Protein AF-A0A968YU37-F1 (afdb_monomer)

pLDDT: mean 88.33, std 16.21, range [33.12, 98.81]

Solvent-accessible surface area (backbone atoms only — not comparable to full-atom values): 10513 Å² total; per-residue (Å²): 139,80,80,83,80,68,54,88,59,96,86,67,53,71,68,55,51,53,53,50,48,53,52,52,53,44,51,51,46,38,55,57,27,48,78,71,79,41,83,60,82,74,59,46,78,46,76,39,74,67,67,43,84,50,94,82,45,73,48,54,74,73,40,73,46,54,30,84,85,76,43,31,34,38,36,20,44,68,38,43,54,45,37,29,74,74,61,26,66,48,18,32,49,37,57,53,34,24,33,48,18,50,52,48,28,60,75,72,70,67,64,35,82,89,81,38,47,27,52,45,42,25,32,10,29,6,41,22,14,26,50,52,34,55,36,41,76,68,61,51,49,59,84,72,39,57,59,20,33,39,52,46,33,32,70,66,24,46,93,48,81,87,72,54,57,45,31,42,27,66,53,22,31,49,25,20,47,44,5,39,76,63,25,67,73,56,35,68,53,42,84,75,64,73,136

Nearest PDB structures (foldseek):
  9dl7-assembly2_A  TM=1.629E-01  e=7.505E+00  Sinorhizobium meliloti SM11
  6x9b-assembly1_A  TM=1.547E-01  e=9.270E+00  Sinorhizobium meliloti SM11

Mean predicted aligned error: 6.03 Å

Foldseek 3Di:
DDDLPAADDDPDDLVVLLVVLLVLLQVVVQVVQVVVVHGQPRAAEAEDAAWDQDPQGIDHAQDWAQDPVRRYIYHHPVNLVCLCVPLHPLLSSLSVQLRVQLSVCVRVVNDPVPPCQQLSLLLSLLSSLQSVQVCVVSNNDDPVSLSSSLVSQLVPADPDCPVSRHHHSVSSSVSSVQCNPPNDVSSVCSVVDDD

Radius of gyration: 15.69 Å; Cα contacts (8 Å, |Δi|>4): 301; chains: 1; bounding box: 38×37×51 Å

Secondary structure (DSSP, 8-state):
------SPPTT--HHHHHHHHHHHHHHHHHHHHHHTT----PPEEEEESS-EEETTEEE-TT-EEEETTTTEEEEEHHHHHHHHHHT-HHHHHHHHHHHHHHHHHHHHT---TTT-HHHHHHHHHHHHHHHHHHHHHTTSS-TTHHHHHHHHHHHTS-SSTTT-SS--HHHHHHHHHHHHHH-HHHHHGGGG---

Structure (mmCIF, N/CA/C/O backbone):
data_AF-A0A968YU37-F1
#
_entry.id   AF-A0A968YU37-F1
#
loop_
_atom_site.group_PDB
_atom_site.id
_atom_site.type_symbol
_atom_site.label_atom_id
_atom_site.label_alt_id
_atom_site.label_comp_id
_atom_site.label_asym_id
_atom_site.label_entity_id
_atom_site.label_seq_id
_atom_site.pdbx_PDB_ins_code
_atom_site.Cartn_x
_atom_site.Cartn_y
_atom_site.Cartn_z
_atom_site.occupancy
_atom_site.B_iso_or_equiv
_atom_site.auth_seq_id
_atom_site.auth_comp_id
_atom_site.auth_asym_id
_atom_site.auth_atom_id
_atom_site.pdbx_PDB_model_num
ATOM 1 N N . MET A 1 1 ? -3.059 -10.562 29.041 1.00 33.12 1 MET A N 1
ATOM 2 C CA . MET A 1 1 ? -1.784 -9.977 28.577 1.00 33.12 1 MET A CA 1
ATOM 3 C C . MET A 1 1 ? -1.473 -10.586 27.222 1.00 33.12 1 MET A C 1
ATOM 5 O O . MET A 1 1 ? -1.099 -11.748 27.169 1.00 33.12 1 MET A O 1
ATOM 9 N N . LEU A 1 2 ? -1.754 -9.867 26.134 1.00 36.00 2 LEU A N 1
ATOM 10 C CA . LEU A 1 2 ? -1.399 -10.293 24.778 1.00 36.00 2 LEU A CA 1
ATOM 11 C C . LEU A 1 2 ? -0.070 -9.621 24.436 1.00 36.00 2 LEU A C 1
ATOM 13 O O . LEU A 1 2 ? 0.053 -8.408 24.589 1.00 36.00 2 LEU A O 1
ATOM 17 N N . ALA A 1 3 ? 0.927 -10.420 24.065 1.00 35.06 3 ALA A N 1
ATOM 18 C CA . ALA A 1 3 ? 2.253 -9.936 23.714 1.00 35.06 3 ALA A CA 1
ATOM 19 C C . ALA A 1 3 ? 2.169 -8.963 22.529 1.00 35.06 3 ALA A C 1
ATOM 21 O O . ALA A 1 3 ? 1.564 -9.278 21.501 1.00 35.06 3 ALA A O 1
ATOM 22 N N . ALA A 1 4 ? 2.793 -7.793 22.677 1.00 41.44 4 ALA A N 1
ATOM 23 C CA . ALA A 1 4 ? 3.120 -6.923 21.559 1.00 41.44 4 ALA A CA 1
ATOM 24 C C . ALA A 1 4 ? 3.980 -7.734 20.578 1.00 41.44 4 ALA A C 1
ATOM 26 O O . ALA A 1 4 ? 5.076 -8.172 20.924 1.00 41.44 4 ALA A O 1
ATOM 27 N N . SER A 1 5 ? 3.447 -8.018 19.389 1.00 43.34 5 SER A N 1
ATOM 28 C CA . SER A 1 5 ? 4.220 -8.668 18.332 1.00 43.34 5 SER A CA 1
ATOM 29 C C . SER A 1 5 ? 5.151 -7.623 17.740 1.00 43.34 5 SER A C 1
ATOM 31 O O . SER A 1 5 ? 4.704 -6.722 17.043 1.00 43.34 5 SER A O 1
ATOM 33 N N . THR A 1 6 ? 6.424 -7.718 18.103 1.00 49.28 6 THR A N 1
ATOM 34 C CA . THR A 1 6 ? 7.513 -6.876 17.617 1.00 49.28 6 THR A CA 1
ATOM 35 C C . THR A 1 6 ? 7.748 -7.080 16.121 1.00 49.28 6 THR A C 1
ATOM 37 O O . THR A 1 6 ? 7.544 -8.179 15.598 1.00 49.28 6 THR A O 1
ATOM 40 N N . VAL A 1 7 ? 8.229 -6.017 15.476 1.00 50.78 7 VAL A N 1
ATOM 41 C CA . VAL A 1 7 ? 8.856 -5.958 14.142 1.00 50.78 7 VAL A CA 1
ATOM 42 C C . VAL A 1 7 ? 9.692 -7.221 13.839 1.00 50.78 7 VAL A C 1
ATOM 44 O O . VAL A 1 7 ? 10.303 -7.768 14.766 1.00 50.78 7 VAL A O 1
ATOM 47 N N . PRO A 1 8 ? 9.729 -7.736 12.590 1.00 53.38 8 PRO A N 1
ATOM 48 C CA . PRO A 1 8 ? 10.418 -8.987 12.278 1.00 53.38 8 PRO A CA 1
ATOM 49 C C . PRO A 1 8 ? 11.895 -8.977 12.697 1.00 53.38 8 PRO A C 1
ATOM 51 O O . PRO A 1 8 ? 12.681 -8.144 12.260 1.00 53.38 8 PRO A O 1
ATOM 54 N N . ALA A 1 9 ? 12.279 -9.947 13.528 1.00 47.16 9 ALA A N 1
ATOM 55 C CA . ALA A 1 9 ? 13.652 -10.146 13.979 1.00 47.16 9 ALA A CA 1
ATOM 56 C C . ALA A 1 9 ? 14.611 -10.546 12.837 1.00 47.16 9 ALA A C 1
ATOM 58 O O . ALA A 1 9 ? 14.208 -11.151 11.836 1.00 47.16 9 ALA A O 1
ATOM 59 N N . ILE A 1 10 ? 15.910 -10.296 13.050 1.00 41.66 10 ILE A N 1
ATOM 60 C CA . ILE A 1 10 ? 17.026 -10.832 12.253 1.00 41.66 10 ILE A CA 1
ATOM 61 C C . ILE A 1 10 ? 16.830 -12.352 12.074 1.00 41.66 10 ILE A C 1
ATOM 63 O O . ILE A 1 10 ? 16.839 -13.097 13.051 1.00 41.66 10 ILE A O 1
ATOM 67 N N . GLY A 1 11 ? 16.645 -12.811 10.828 1.00 52.03 11 GLY A N 1
ATOM 68 C CA . GLY A 1 11 ? 16.515 -14.236 10.483 1.00 52.03 11 GLY A CA 1
ATOM 69 C C . GLY A 1 11 ? 15.161 -14.694 9.919 1.00 52.03 11 GLY A C 1
ATOM 70 O O . GLY A 1 11 ? 15.047 -15.864 9.552 1.00 52.03 11 GLY A O 1
ATOM 71 N N . GLN A 1 12 ? 14.146 -13.826 9.793 1.00 64.69 12 GLN A N 1
ATOM 72 C CA . GLN A 1 12 ? 12.924 -14.192 9.060 1.00 64.69 12 GLN A CA 1
ATOM 73 C C . GLN A 1 12 ? 13.133 -14.207 7.540 1.00 64.69 12 GLN A C 1
ATOM 75 O O . GLN A 1 12 ? 13.693 -13.288 6.945 1.00 64.69 12 GLN A O 1
ATOM 80 N N . THR A 1 13 ? 12.613 -15.250 6.893 1.00 85.62 13 THR A N 1
ATOM 81 C CA . THR A 1 13 ? 12.494 -15.319 5.431 1.00 85.62 13 THR A CA 1
ATOM 82 C C . THR A 1 13 ? 11.474 -14.295 4.924 1.00 85.62 13 THR A C 1
ATOM 84 O O . THR A 1 13 ? 10.516 -13.963 5.627 1.00 85.62 13 THR A O 1
ATOM 87 N N . LEU A 1 14 ? 11.606 -13.851 3.668 1.00 88.19 14 LEU A N 1
ATOM 88 C CA . LEU A 1 14 ? 10.616 -12.971 3.032 1.00 88.19 14 LEU A CA 1
ATOM 89 C C . LEU A 1 14 ? 9.185 -13.525 3.146 1.00 88.19 14 LEU A C 1
ATOM 91 O O . LEU A 1 14 ? 8.247 -12.781 3.404 1.00 88.19 14 LEU A O 1
ATOM 95 N N . TYR A 1 15 ? 9.007 -14.841 3.016 1.00 87.25 15 TYR A N 1
ATOM 96 C CA . TYR A 1 15 ? 7.699 -15.481 3.176 1.00 87.25 15 TYR A CA 1
ATOM 97 C C . TYR A 1 15 ? 7.083 -15.253 4.560 1.00 87.25 15 TYR A C 1
ATOM 99 O O . TYR A 1 15 ? 5.897 -14.944 4.651 1.00 87.25 15 TYR A O 1
ATOM 107 N N . GLN A 1 16 ? 7.867 -15.376 5.633 1.00 89.31 16 GLN A N 1
ATOM 108 C CA . GLN A 1 16 ? 7.378 -15.127 6.995 1.00 89.31 16 GLN A CA 1
ATOM 109 C C . GLN A 1 16 ? 6.970 -13.663 7.176 1.00 89.31 16 GLN A C 1
ATOM 111 O O . GLN A 1 16 ? 5.888 -13.401 7.703 1.00 89.31 16 GLN A O 1
ATOM 116 N N . LYS A 1 17 ? 7.774 -12.734 6.645 1.00 90.56 17 LYS A N 1
ATOM 117 C CA . LYS A 1 17 ? 7.473 -11.298 6.622 1.00 90.56 17 LYS A CA 1
ATOM 118 C C . LYS A 1 17 ? 6.147 -11.008 5.916 1.00 90.56 17 LYS A C 1
ATOM 120 O O . LYS A 1 17 ? 5.284 -10.348 6.485 1.00 90.56 17 LYS A O 1
ATOM 125 N N . LEU A 1 18 ? 5.942 -11.561 4.719 1.00 92.88 18 LEU A N 1
ATOM 126 C CA . LEU A 1 18 ? 4.709 -11.371 3.945 1.00 92.88 18 LEU A CA 1
ATOM 127 C C . LEU A 1 18 ? 3.483 -11.995 4.634 1.00 92.88 18 LEU A C 1
ATOM 129 O O . LEU A 1 18 ? 2.407 -11.402 4.619 1.00 92.88 18 LEU A O 1
ATOM 133 N N . ILE A 1 19 ? 3.623 -13.156 5.284 1.00 93.00 19 ILE A N 1
ATOM 134 C CA . ILE A 1 19 ? 2.532 -13.766 6.066 1.00 93.00 19 ILE A CA 1
ATOM 135 C C . ILE A 1 19 ? 2.163 -12.886 7.264 1.00 93.00 19 ILE A C 1
ATOM 137 O O . ILE A 1 19 ? 0.976 -12.676 7.525 1.00 93.00 19 ILE A O 1
ATOM 141 N N . PHE A 1 20 ? 3.160 -12.385 7.996 1.00 94.00 20 PHE A N 1
ATOM 142 C CA . PHE A 1 20 ? 2.934 -11.497 9.133 1.00 94.00 20 PHE A CA 1
ATOM 143 C C . PHE A 1 20 ? 2.252 -10.200 8.691 1.00 94.00 20 PHE A C 1
ATOM 145 O O . PHE A 1 20 ? 1.179 -9.881 9.200 1.00 94.00 20 PHE A O 1
ATOM 152 N N . ALA A 1 21 ? 2.812 -9.521 7.686 1.00 96.06 21 ALA A N 1
ATOM 153 C CA . ALA A 1 21 ? 2.254 -8.296 7.126 1.00 96.06 21 ALA A CA 1
ATOM 154 C C . ALA A 1 21 ? 0.808 -8.496 6.655 1.00 96.06 21 ALA A C 1
ATOM 156 O O . ALA A 1 21 ? -0.070 -7.725 7.021 1.00 96.06 21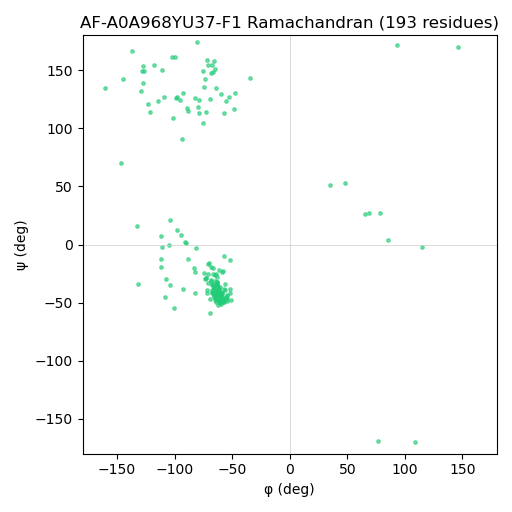 ALA A O 1
ATOM 157 N N . SER A 1 22 ? 0.523 -9.579 5.925 1.00 97.31 22 SER A N 1
ATOM 158 C CA . SER A 1 22 ? -0.834 -9.876 5.455 1.00 97.31 22 SER A CA 1
ATOM 159 C C . SER A 1 22 ? -1.832 -10.037 6.609 1.00 97.31 22 SER A C 1
ATOM 161 O O . SER A 1 22 ? -2.945 -9.513 6.553 1.00 97.31 22 SER A O 1
ATOM 163 N N . ARG A 1 23 ? -1.448 -10.714 7.700 1.00 97.50 23 ARG A N 1
ATOM 164 C CA . ARG A 1 23 ? -2.303 -10.853 8.893 1.00 97.50 23 ARG A CA 1
ATOM 165 C C . ARG A 1 23 ? -2.515 -9.521 9.609 1.00 97.50 23 ARG A C 1
ATOM 167 O O . ARG A 1 23 ? -3.633 -9.234 10.041 1.00 97.50 23 ARG A O 1
ATOM 174 N N . ASP A 1 24 ? -1.465 -8.721 9.735 1.00 98.31 24 ASP A N 1
ATOM 175 C CA . ASP A 1 24 ? -1.523 -7.440 10.433 1.00 98.31 24 ASP A CA 1
ATOM 176 C C . ASP A 1 24 ? -2.365 -6.410 9.665 1.00 98.31 24 ASP A C 1
ATOM 178 O O . ASP A 1 24 ? -3.300 -5.837 10.230 1.00 98.31 24 ASP A O 1
ATOM 182 N N . ILE A 1 25 ? -2.138 -6.283 8.353 1.00 98.62 25 ILE A N 1
ATOM 183 C CA . ILE A 1 25 ? -2.936 -5.440 7.454 1.00 98.62 25 ILE A CA 1
ATOM 184 C C . ILE A 1 25 ? -4.412 -5.861 7.495 1.00 98.62 25 ILE A C 1
ATOM 186 O O . ILE A 1 25 ? -5.294 -5.015 7.649 1.00 98.62 25 ILE A O 1
ATOM 190 N N . ASN A 1 26 ? -4.705 -7.166 7.440 1.00 98.38 26 ASN A N 1
ATOM 191 C CA . ASN A 1 26 ? -6.074 -7.670 7.583 1.00 98.38 26 ASN A CA 1
ATOM 192 C C . ASN A 1 26 ? -6.715 -7.279 8.915 1.00 98.38 26 ASN A C 1
ATOM 194 O O . ASN A 1 26 ? -7.886 -6.905 8.952 1.00 98.38 26 ASN A O 1
ATOM 198 N N . THR A 1 27 ? -5.958 -7.361 10.009 1.00 98.31 27 THR A N 1
ATOM 199 C CA . THR A 1 27 ? -6.456 -6.999 11.339 1.00 98.31 27 THR A CA 1
ATOM 200 C C . THR A 1 27 ? -6.739 -5.499 11.416 1.00 98.31 27 THR A C 1
ATOM 202 O O . THR A 1 27 ? -7.772 -5.100 11.954 1.00 98.31 27 THR A O 1
ATOM 205 N N . MET A 1 28 ? -5.864 -4.663 10.852 1.00 98.50 28 MET A N 1
ATOM 206 C CA . MET A 1 28 ? -6.072 -3.218 10.767 1.00 98.50 28 MET A CA 1
ATOM 207 C C . MET A 1 28 ? -7.336 -2.882 9.966 1.00 98.50 28 MET A C 1
ATOM 209 O O . MET A 1 28 ? -8.208 -2.180 10.483 1.00 98.50 28 MET A O 1
ATOM 213 N N . TRP A 1 29 ? -7.498 -3.444 8.764 1.00 98.69 29 TRP A N 1
ATOM 214 C CA . TRP A 1 29 ? -8.684 -3.185 7.944 1.00 98.69 29 TRP A CA 1
ATOM 215 C C . TRP A 1 29 ? -9.965 -3.731 8.566 1.00 98.69 29 TRP A C 1
ATOM 217 O O . TRP A 1 29 ? -10.991 -3.062 8.498 1.00 98.69 29 TRP A O 1
ATOM 227 N N . ALA A 1 30 ? -9.921 -4.871 9.259 1.00 98.62 30 ALA A N 1
ATOM 228 C CA . ALA A 1 30 ? -11.065 -5.356 10.028 1.00 98.62 30 ALA A CA 1
ATOM 229 C C . ALA A 1 30 ? -11.491 -4.356 11.116 1.00 98.62 30 ALA A C 1
ATOM 231 O O . ALA A 1 30 ? -12.681 -4.057 11.235 1.00 98.62 30 ALA A O 1
ATOM 232 N N . ARG A 1 31 ? -10.535 -3.776 11.862 1.00 98.31 31 ARG A N 1
ATOM 233 C CA . ARG A 1 31 ? -10.829 -2.704 12.832 1.00 98.31 31 ARG A CA 1
ATOM 234 C C . ARG A 1 31 ? -11.424 -1.480 12.137 1.00 98.31 31 ARG A C 1
ATOM 236 O O . ARG A 1 31 ? -12.443 -0.970 12.592 1.00 98.31 31 ARG A O 1
ATOM 243 N N . GLN A 1 32 ? -10.823 -1.033 11.034 1.00 98.31 32 GLN A N 1
ATOM 244 C CA . GLN A 1 32 ? -11.276 0.146 10.294 1.00 98.31 32 GLN A CA 1
ATOM 245 C C . GLN A 1 32 ? -12.674 -0.042 9.688 1.00 98.31 32 GLN A C 1
ATOM 247 O O . GLN A 1 32 ? -13.479 0.877 9.737 1.00 98.31 32 GLN A O 1
ATOM 252 N N . PHE A 1 33 ? -13.003 -1.211 9.140 1.00 98.25 33 PHE A N 1
ATOM 253 C CA . PHE A 1 33 ? -14.333 -1.479 8.583 1.00 98.25 33 PHE A CA 1
ATOM 254 C C . PHE A 1 33 ? -15.396 -1.606 9.675 1.00 98.25 33 PHE A C 1
ATOM 256 O O . PHE A 1 33 ? -16.523 -1.149 9.479 1.00 98.25 33 PHE A O 1
ATOM 263 N N . ASN A 1 34 ? -15.031 -2.131 10.849 1.00 98.06 34 ASN A N 1
ATOM 264 C CA . ASN A 1 34 ? -15.935 -2.189 11.991 1.00 98.06 34 ASN A CA 1
ATOM 265 C C . ASN A 1 34 ? -16.392 -0.787 12.438 1.00 98.06 34 ASN A C 1
ATOM 267 O O . ASN A 1 34 ? -17.561 -0.610 12.770 1.00 98.06 34 ASN A O 1
ATOM 271 N N . THR A 1 35 ? -15.526 0.238 12.370 1.00 97.44 35 THR A N 1
ATOM 272 C CA . THR A 1 35 ? -15.939 1.629 12.670 1.00 97.44 35 THR A CA 1
ATOM 273 C C . THR A 1 35 ? -16.926 2.198 11.647 1.00 97.44 35 THR A C 1
ATOM 275 O O . THR A 1 35 ? -17.670 3.121 11.964 1.00 97.44 35 THR A O 1
ATOM 278 N N . LEU A 1 36 ? -16.981 1.620 10.444 1.00 96.50 36 LEU A N 1
ATOM 279 C CA . LEU A 1 36 ? -17.938 1.965 9.390 1.00 96.50 36 LEU A CA 1
ATOM 280 C C . LEU A 1 36 ? -19.231 1.135 9.466 1.00 96.50 36 LEU A C 1
ATOM 282 O O . LEU A 1 36 ? -20.077 1.255 8.580 1.00 96.50 36 LEU A O 1
ATOM 286 N N . GLY A 1 37 ? -19.370 0.246 10.458 1.00 97.69 37 GLY A N 1
ATOM 287 C CA . GLY A 1 37 ? -20.477 -0.712 10.531 1.00 97.69 37 GLY A CA 1
ATOM 288 C C . GLY A 1 37 ? -20.459 -1.747 9.399 1.00 97.69 37 GLY A C 1
ATOM 289 O O . GLY A 1 37 ? -21.509 -2.252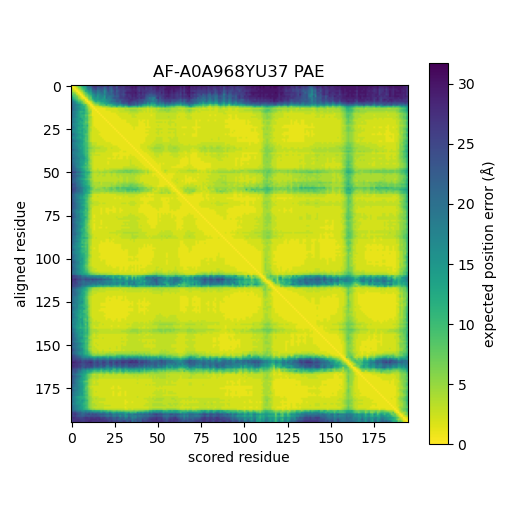 9.005 1.00 97.69 37 GLY A O 1
ATOM 290 N N . ARG A 1 38 ? -19.280 -2.037 8.831 1.00 96.69 38 ARG A N 1
ATOM 291 C CA . ARG A 1 38 ? -19.089 -2.980 7.720 1.00 96.69 38 ARG A CA 1
ATOM 292 C C . ARG A 1 38 ? -18.202 -4.150 8.136 1.00 96.69 38 ARG A C 1
ATOM 294 O O . ARG A 1 38 ? -17.348 -4.025 9.008 1.00 96.69 38 ARG A O 1
ATOM 301 N N . ILE A 1 39 ? -18.369 -5.284 7.460 1.00 96.75 39 ILE A N 1
ATOM 302 C CA . ILE A 1 39 ? -17.507 -6.459 7.629 1.00 96.75 39 ILE A CA 1
ATOM 303 C C . ILE A 1 39 ? -16.382 -6.397 6.593 1.00 96.75 39 ILE A C 1
ATOM 305 O O . ILE A 1 39 ? -16.642 -6.216 5.403 1.00 96.75 39 ILE A O 1
ATOM 309 N N . TRP A 1 40 ? -15.137 -6.567 7.039 1.00 98.06 40 TRP A N 1
ATOM 310 C CA . TRP A 1 40 ? -13.986 -6.724 6.151 1.00 98.06 40 TRP A CA 1
ATOM 311 C C . TRP A 1 40 ? -13.911 -8.157 5.617 1.00 98.06 40 TRP A C 1
ATOM 313 O O . TRP A 1 40 ? -13.747 -9.101 6.392 1.00 98.06 40 TRP A O 1
ATOM 323 N N . ILE A 1 41 ? -14.004 -8.325 4.295 1.00 97.31 41 ILE A N 1
ATOM 324 C CA . ILE A 1 41 ? -13.757 -9.614 3.640 1.00 97.31 41 ILE A CA 1
ATOM 325 C C . ILE A 1 41 ? -12.294 -9.660 3.200 1.00 97.31 41 ILE A C 1
ATOM 327 O O . ILE A 1 41 ? -11.942 -9.242 2.096 1.00 97.31 41 ILE A O 1
ATOM 331 N N . ALA A 1 42 ? -11.450 -10.176 4.090 1.00 97.25 42 ALA A N 1
ATOM 332 C CA . ALA A 1 42 ? -10.010 -10.271 3.887 1.00 97.25 42 ALA A CA 1
ATOM 333 C C . ALA A 1 42 ? -9.646 -10.962 2.557 1.00 97.25 42 ALA A C 1
ATOM 335 O O . ALA A 1 42 ? -10.113 -12.083 2.309 1.00 97.25 42 ALA A O 1
ATOM 336 N N . PRO A 1 43 ? -8.814 -10.337 1.701 1.00 97.94 43 PRO A N 1
ATOM 337 C CA . PRO A 1 43 ? -8.270 -11.011 0.539 1.00 97.94 43 PRO A CA 1
ATOM 338 C C . PRO A 1 43 ? -7.276 -12.100 0.947 1.00 97.94 43 PRO A C 1
ATOM 340 O O . PRO A 1 43 ? -6.547 -11.982 1.932 1.00 97.94 43 PRO A O 1
ATOM 343 N N . GLN A 1 44 ? -7.218 -13.163 0.150 1.00 97.25 44 GLN A N 1
ATOM 344 C CA . GLN A 1 44 ? -6.150 -14.157 0.249 1.00 97.25 44 GLN A CA 1
ATOM 345 C C . GLN A 1 44 ? -4.832 -13.563 -0.261 1.00 97.25 44 GLN A C 1
ATOM 347 O O . GLN A 1 44 ? -4.835 -12.669 -1.105 1.00 97.25 44 GLN A O 1
ATOM 352 N N . THR A 1 45 ? -3.694 -14.079 0.199 1.00 96.56 45 THR A N 1
ATOM 353 C CA . THR A 1 45 ? -2.376 -13.734 -0.355 1.00 96.56 45 THR A CA 1
ATOM 354 C C . THR A 1 45 ? -1.769 -14.964 -1.015 1.00 96.56 45 THR A C 1
ATOM 356 O O . THR A 1 45 ? -1.596 -15.993 -0.366 1.00 96.56 45 THR A O 1
ATOM 359 N N . TYR A 1 46 ? -1.424 -14.854 -2.296 1.00 96.50 46 TYR A N 1
ATOM 360 C CA . TYR A 1 46 ? -0.788 -15.912 -3.069 1.00 96.50 46 TYR A CA 1
ATOM 361 C C . TYR A 1 46 ? 0.558 -15.439 -3.615 1.00 96.50 46 TYR A C 1
ATOM 363 O O . TYR A 1 46 ? 0.634 -14.547 -4.461 1.00 96.50 46 TYR A O 1
ATOM 371 N N . VAL A 1 47 ? 1.638 -16.052 -3.141 1.00 95.56 47 VAL A N 1
ATOM 372 C CA . VAL A 1 47 ? 3.000 -15.725 -3.566 1.00 95.56 47 VAL A CA 1
ATOM 373 C C . VAL A 1 47 ? 3.444 -16.723 -4.634 1.00 95.56 47 VAL A C 1
ATOM 375 O O . VAL A 1 47 ? 3.371 -17.931 -4.423 1.00 95.56 47 VAL A O 1
ATOM 378 N N . TYR A 1 48 ? 3.908 -16.226 -5.779 1.00 94.94 48 TYR A N 1
ATOM 379 C CA . TYR A 1 48 ? 4.297 -17.046 -6.929 1.00 94.94 48 TYR A CA 1
ATOM 380 C C . TYR A 1 48 ? 5.705 -16.711 -7.418 1.00 94.94 48 TYR A C 1
ATOM 382 O O . TYR A 1 48 ? 6.190 -15.599 -7.239 1.00 94.94 48 TYR A O 1
ATOM 390 N N . ILE A 1 49 ? 6.378 -17.672 -8.054 1.00 93.88 49 ILE A N 1
ATOM 391 C CA . ILE A 1 49 ? 7.744 -17.477 -8.572 1.00 93.88 49 ILE A CA 1
ATOM 392 C C . ILE A 1 4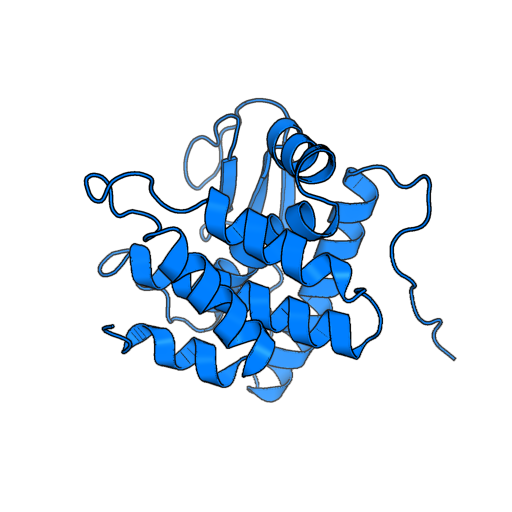9 ? 7.723 -17.214 -10.077 1.00 93.88 49 ILE A C 1
ATOM 394 O O . ILE A 1 49 ? 8.244 -16.199 -10.537 1.00 93.88 49 ILE A O 1
ATOM 398 N N . ASN A 1 50 ? 7.099 -18.124 -10.823 1.00 93.19 50 ASN A N 1
ATOM 399 C CA . ASN A 1 50 ? 7.006 -18.088 -12.279 1.00 93.19 50 ASN A CA 1
ATOM 400 C C . ASN A 1 50 ? 5.629 -17.590 -12.711 1.00 93.19 50 ASN A C 1
ATOM 402 O O . ASN A 1 50 ? 4.685 -17.664 -11.933 1.00 93.19 50 ASN A O 1
ATOM 406 N N . ARG A 1 51 ? 5.499 -17.146 -13.964 1.00 93.25 51 ARG A N 1
ATOM 407 C CA . ARG A 1 51 ? 4.216 -16.742 -14.557 1.00 93.25 51 ARG A CA 1
ATOM 408 C C . ARG A 1 51 ? 3.109 -17.779 -14.291 1.00 93.25 51 ARG A C 1
ATOM 410 O O . ARG A 1 51 ? 3.300 -18.957 -14.588 1.00 93.25 51 ARG A O 1
ATOM 417 N N . ILE A 1 52 ? 1.950 -17.329 -13.804 1.00 95.12 52 ILE A N 1
ATOM 418 C CA . ILE A 1 52 ? 0.785 -18.183 -13.500 1.00 95.12 52 ILE A CA 1
ATOM 419 C C . ILE A 1 52 ? -0.495 -17.675 -14.183 1.00 95.12 52 ILE A C 1
ATOM 421 O O . ILE A 1 52 ? -0.652 -16.464 -14.369 1.00 95.12 52 ILE A O 1
ATOM 425 N N . PRO A 1 53 ? -1.434 -18.563 -14.551 1.00 96.81 53 PRO A N 1
ATOM 426 C CA . PRO A 1 53 ? -2.798 -18.162 -14.872 1.00 96.81 53 PRO A CA 1
ATOM 427 C C . PRO A 1 53 ? -3.565 -17.793 -13.592 1.00 96.81 53 PRO A C 1
ATOM 429 O O . PRO A 1 53 ? -3.422 -18.449 -12.562 1.00 96.81 53 PRO A O 1
ATOM 432 N N . THR A 1 54 ? -4.416 -16.771 -13.664 1.00 95.88 54 THR A N 1
ATOM 433 C CA . THR A 1 54 ? -5.338 -16.382 -12.585 1.00 95.88 54 THR A CA 1
ATOM 434 C C . THR A 1 54 ? -6.719 -16.058 -13.160 1.00 95.88 54 THR A C 1
ATOM 436 O O . THR A 1 54 ? -6.843 -15.831 -14.368 1.00 95.88 54 THR A O 1
ATOM 439 N N . PRO A 1 55 ? -7.767 -15.949 -12.324 1.00 96.19 55 PRO A N 1
ATOM 440 C CA . PRO A 1 55 ? -9.080 -15.495 -12.781 1.00 96.19 55 PRO A CA 1
ATOM 441 C C . PRO A 1 55 ? -9.075 -14.098 -13.423 1.00 96.19 55 PRO A C 1
ATOM 443 O O . PRO A 1 55 ? -9.978 -13.793 -14.197 1.00 96.19 55 PRO A O 1
ATOM 446 N N . CYS A 1 56 ? -8.078 -13.256 -13.122 1.00 93.00 56 CYS A N 1
ATOM 447 C CA . CYS A 1 56 ? -7.921 -11.908 -13.677 1.00 93.00 56 CYS A CA 1
ATOM 448 C C . CYS A 1 56 ? -6.936 -11.838 -14.861 1.00 93.00 56 CYS A C 1
ATOM 450 O O . CYS A 1 56 ? -6.559 -10.747 -15.275 1.00 93.00 56 CYS A O 1
ATOM 452 N N . GLY A 1 57 ? -6.535 -12.984 -15.421 1.00 93.81 57 GLY A N 1
ATOM 453 C CA . GLY A 1 57 ? -5.560 -13.073 -16.508 1.00 93.81 57 GLY A CA 1
ATOM 454 C C . GLY A 1 57 ? -4.224 -13.655 -16.051 1.00 93.81 57 GLY A C 1
ATOM 455 O O . GLY A 1 57 ? -4.099 -14.208 -14.957 1.00 93.81 57 GLY A O 1
ATOM 456 N N . PHE A 1 58 ? -3.212 -13.581 -16.911 1.00 93.81 58 PHE A N 1
ATOM 457 C CA . PHE A 1 58 ? -1.887 -14.108 -16.590 1.00 93.81 58 PHE A CA 1
ATOM 458 C C . PHE A 1 58 ? -1.084 -13.116 -15.750 1.00 93.81 58 PHE A C 1
ATOM 460 O O . PHE A 1 58 ? -0.845 -11.998 -16.194 1.00 93.81 58 PHE A O 1
ATOM 467 N N . MET A 1 59 ? -0.577 -13.567 -14.604 1.00 91.69 59 MET A N 1
ATOM 468 C CA . MET A 1 59 ? 0.351 -12.789 -13.784 1.00 91.69 59 MET A CA 1
ATOM 469 C C . MET A 1 59 ? 1.782 -13.050 -14.242 1.00 91.69 59 MET A C 1
ATOM 471 O O . MET A 1 59 ? 2.257 -14.185 -14.177 1.00 91.69 59 MET A O 1
ATOM 475 N N . GLY A 1 60 ? 2.436 -12.014 -14.768 1.00 90.06 60 GLY A N 1
ATOM 476 C CA . GLY A 1 60 ? 3.813 -12.061 -15.260 1.00 90.06 60 GLY A CA 1
ATOM 477 C C . GLY A 1 60 ? 4.867 -11.952 -14.156 1.00 90.06 60 GLY A C 1
ATOM 478 O O . GLY A 1 60 ? 4.567 -11.713 -12.992 1.00 90.06 60 GLY A O 1
ATOM 479 N N . ASN A 1 61 ? 6.135 -12.102 -14.533 1.00 89.19 61 ASN A N 1
ATOM 480 C CA . ASN A 1 61 ? 7.244 -11.791 -13.630 1.00 89.19 61 ASN A CA 1
ATOM 481 C C . ASN A 1 61 ? 7.270 -10.283 -13.349 1.00 89.19 61 ASN A C 1
ATOM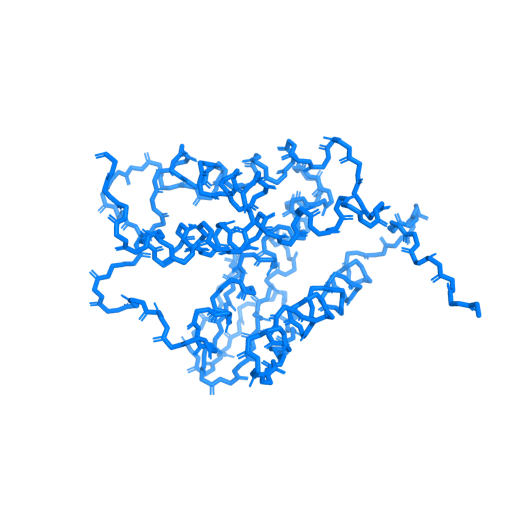 483 O O . ASN A 1 61 ? 6.941 -9.500 -14.237 1.00 89.19 61 ASN A O 1
ATOM 487 N N . GLY A 1 62 ? 7.706 -9.870 -12.156 1.00 88.12 62 GLY A N 1
ATOM 488 C CA . GLY A 1 62 ? 7.788 -8.440 -11.841 1.00 88.12 62 GLY A CA 1
ATOM 489 C C . GLY A 1 62 ? 6.494 -7.805 -11.325 1.00 88.12 62 GLY A C 1
ATOM 490 O O . GLY A 1 62 ? 6.500 -6.598 -11.138 1.00 88.12 62 GLY A O 1
ATOM 491 N N . ASN A 1 63 ? 5.413 -8.572 -11.121 1.00 88.81 63 ASN A N 1
ATOM 492 C CA . ASN A 1 63 ? 4.088 -8.011 -10.840 1.00 88.81 63 ASN A CA 1
ATOM 493 C C . ASN A 1 63 ? 3.588 -8.267 -9.403 1.00 88.81 63 ASN A C 1
ATOM 495 O O . ASN A 1 63 ? 3.870 -9.313 -8.804 1.00 88.81 63 ASN A O 1
ATOM 499 N N . ALA A 1 64 ? 2.779 -7.341 -8.896 1.00 94.81 64 ALA A N 1
ATOM 500 C CA . ALA A 1 64 ? 1.892 -7.491 -7.746 1.00 94.81 64 ALA A CA 1
ATOM 501 C C . ALA A 1 64 ? 0.490 -7.052 -8.189 1.00 94.81 64 ALA A C 1
ATOM 503 O O . ALA A 1 64 ? 0.383 -6.145 -9.006 1.00 94.81 64 ALA A O 1
ATOM 504 N N . GLN A 1 65 ? -0.560 -7.764 -7.772 1.00 95.19 65 GLN A N 1
ATOM 505 C CA . GLN A 1 65 ? -1.917 -7.400 -8.182 1.00 95.19 65 GLN A CA 1
ATOM 506 C C . GLN A 1 65 ? -3.001 -7.988 -7.277 1.00 95.19 65 GLN A C 1
ATOM 508 O O . GLN A 1 65 ? -3.037 -9.198 -7.026 1.00 95.19 65 GLN A O 1
ATOM 513 N N . TYR A 1 66 ? -3.971 -7.164 -6.897 1.00 97.25 66 TYR A N 1
ATOM 514 C CA . TYR A 1 66 ? -5.261 -7.594 -6.376 1.00 97.25 66 TYR A CA 1
ATOM 515 C C . TYR A 1 66 ? -6.214 -8.038 -7.499 1.00 97.25 66 TYR A C 1
ATOM 517 O O . TYR A 1 66 ? -6.542 -7.292 -8.421 1.00 97.25 66 TYR A O 1
ATOM 525 N N . CYS A 1 67 ? -6.716 -9.270 -7.405 1.00 96.31 67 CYS A N 1
ATOM 526 C CA . CYS A 1 67 ? -7.725 -9.813 -8.306 1.00 96.31 67 CYS A CA 1
ATOM 527 C C . CYS A 1 67 ? -9.122 -9.778 -7.659 1.00 96.31 67 CYS A C 1
ATOM 529 O O . CYS A 1 67 ? -9.424 -10.611 -6.793 1.00 96.31 67 CYS A O 1
ATOM 531 N N . PRO A 1 68 ? -10.037 -8.902 -8.118 1.00 95.12 68 PRO A N 1
ATOM 532 C CA . PRO A 1 68 ? -11.377 -8.788 -7.538 1.00 95.12 68 PRO A CA 1
ATOM 533 C C . PRO A 1 68 ? -12.289 -9.990 -7.831 1.00 95.12 68 PRO A C 1
ATOM 535 O O . PRO A 1 68 ? -13.314 -10.145 -7.171 1.00 95.12 68 PRO A O 1
ATOM 538 N N . ARG A 1 69 ? -11.950 -10.851 -8.806 1.00 95.50 69 ARG A N 1
ATOM 539 C CA . ARG A 1 69 ? -12.770 -12.024 -9.180 1.00 95.50 69 ARG A CA 1
ATOM 540 C C . ARG A 1 69 ? -12.730 -13.148 -8.149 1.00 95.50 69 ARG A C 1
ATOM 542 O O . ARG A 1 69 ? -13.692 -13.899 -8.047 1.00 95.50 69 ARG A O 1
ATOM 549 N N . ASN A 1 70 ? -11.631 -13.276 -7.411 1.00 97.12 70 ASN A N 1
ATOM 550 C CA . ASN A 1 70 ? -11.468 -14.292 -6.371 1.00 97.12 70 ASN A CA 1
ATOM 551 C C . ASN A 1 70 ? -10.910 -13.720 -5.058 1.00 97.12 70 ASN A C 1
ATOM 553 O O . ASN A 1 70 ? -10.419 -14.478 -4.225 1.00 97.12 70 ASN A O 1
ATOM 557 N N . ASN A 1 71 ? -10.959 -12.394 -4.891 1.00 97.38 71 ASN A N 1
ATOM 558 C CA . ASN A 1 71 ? -10.483 -11.675 -3.712 1.00 97.38 71 ASN A CA 1
ATOM 559 C C . ASN A 1 71 ? -9.074 -12.119 -3.274 1.00 97.38 71 ASN A C 1
ATOM 561 O O . ASN A 1 71 ? -8.871 -12.543 -2.140 1.00 97.38 71 ASN A O 1
ATOM 565 N N . THR A 1 72 ? -8.109 -12.109 -4.197 1.00 98.19 72 THR A N 1
ATOM 566 C CA . THR A 1 72 ? -6.741 -12.593 -3.940 1.00 98.19 72 THR A CA 1
ATOM 567 C C . THR A 1 72 ? -5.708 -11.564 -4.373 1.00 98.19 72 THR A C 1
ATOM 569 O O . THR A 1 72 ? -5.771 -11.064 -5.491 1.00 98.19 72 THR A O 1
ATOM 572 N N . ILE A 1 73 ? -4.739 -11.292 -3.506 1.00 98.31 73 ILE A N 1
ATOM 573 C CA . ILE A 1 73 ? -3.525 -10.534 -3.799 1.00 98.31 73 ILE A CA 1
ATOM 574 C C . ILE A 1 73 ? -2.458 -11.518 -4.279 1.00 98.31 73 ILE A C 1
ATOM 576 O O . ILE A 1 73 ? -2.045 -12.409 -3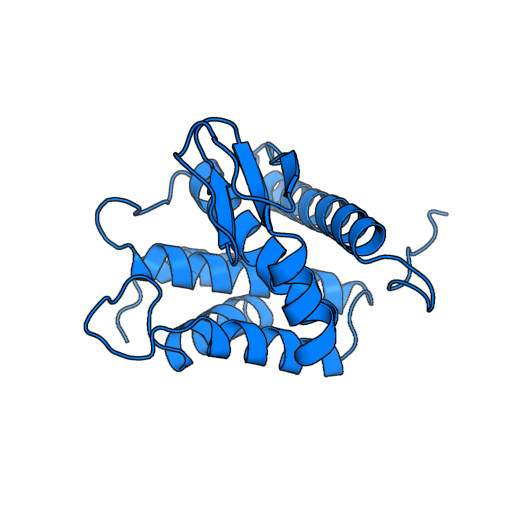.535 1.00 98.31 73 ILE A O 1
ATOM 580 N N . TYR A 1 74 ? -2.010 -11.353 -5.518 1.00 97.62 74 TYR A N 1
ATOM 581 C CA . TYR A 1 74 ? -0.942 -12.135 -6.125 1.00 97.62 74 TYR A CA 1
ATOM 582 C C . TYR A 1 74 ? 0.371 -11.361 -6.056 1.00 97.62 74 TYR A C 1
ATOM 584 O O . TYR A 1 74 ? 0.445 -10.238 -6.543 1.00 97.62 74 TYR A O 1
ATOM 592 N N . LEU A 1 75 ? 1.423 -11.966 -5.503 1.00 97.25 75 LEU A N 1
ATOM 593 C CA . LEU A 1 75 ? 2.736 -11.332 -5.348 1.00 97.25 75 LEU A CA 1
ATOM 594 C C . LEU A 1 75 ? 3.830 -12.159 -6.021 1.00 97.25 75 LEU A C 1
ATOM 596 O O . LEU A 1 75 ? 4.060 -13.313 -5.648 1.00 97.25 75 LEU A O 1
ATOM 600 N N . ASN A 1 76 ? 4.544 -11.571 -6.983 1.00 96.62 76 ASN A N 1
ATOM 601 C CA . ASN A 1 76 ? 5.715 -12.219 -7.561 1.00 96.62 76 ASN A CA 1
ATOM 602 C C . ASN A 1 76 ? 6.877 -12.196 -6.556 1.00 96.62 76 ASN A C 1
ATOM 604 O O . ASN A 1 76 ? 7.432 -11.144 -6.250 1.00 96.62 76 ASN A O 1
ATOM 608 N N . HIS A 1 77 ? 7.293 -13.360 -6.064 1.00 95.62 77 HIS A N 1
ATOM 609 C CA . HIS A 1 77 ? 8.362 -13.476 -5.075 1.00 95.62 77 HIS A CA 1
ATOM 610 C C . HIS A 1 77 ? 9.692 -12.861 -5.549 1.00 95.62 77 HIS A C 1
ATOM 612 O O . HIS A 1 77 ? 10.250 -12.061 -4.802 1.00 95.62 77 HIS A O 1
ATOM 618 N N . PRO A 1 78 ? 10.226 -13.152 -6.759 1.00 95.88 78 PRO A N 1
ATOM 619 C CA . PRO A 1 78 ? 11.455 -12.507 -7.236 1.00 95.88 78 PRO A CA 1
ATOM 620 C C . PRO A 1 78 ? 11.393 -10.976 -7.267 1.00 95.88 78 PRO A C 1
ATOM 622 O O . PRO A 1 78 ? 12.410 -10.319 -7.039 1.00 95.88 78 PRO A O 1
ATOM 625 N N . PHE A 1 79 ? 10.222 -10.410 -7.557 1.00 95.50 79 PHE A N 1
ATOM 626 C CA . PHE A 1 79 ? 9.986 -8.970 -7.527 1.00 95.50 79 PHE A CA 1
ATOM 627 C C . PHE A 1 79 ? 10.016 -8.420 -6.105 1.00 95.50 79 PHE A C 1
ATOM 629 O O . PHE A 1 79 ? 10.870 -7.592 -5.799 1.00 95.50 79 PHE A O 1
ATOM 636 N N . VAL A 1 80 ? 9.152 -8.926 -5.227 1.00 95.75 80 VAL A N 1
ATOM 637 C CA . VAL A 1 80 ? 9.041 -8.418 -3.855 1.00 95.75 80 VAL A CA 1
ATOM 638 C C . VAL A 1 80 ? 10.348 -8.639 -3.086 1.00 95.75 80 VAL A C 1
ATOM 640 O O . VAL A 1 80 ? 10.785 -7.758 -2.361 1.00 95.75 80 VAL A O 1
ATOM 643 N N . ASN A 1 81 ? 11.061 -9.742 -3.338 1.00 95.81 81 ASN A N 1
ATOM 644 C CA . ASN A 1 81 ? 12.395 -9.992 -2.782 1.00 95.81 81 ASN A CA 1
ATOM 645 C C . ASN A 1 81 ? 13.453 -8.994 -3.272 1.00 95.81 81 ASN A C 1
ATOM 647 O O . ASN A 1 81 ? 14.415 -8.701 -2.568 1.00 95.81 81 ASN A O 1
ATOM 651 N N . ARG A 1 82 ? 13.321 -8.485 -4.500 1.00 95.75 82 ARG A N 1
ATOM 652 C CA . ARG A 1 82 ? 14.213 -7.440 -5.010 1.00 95.75 82 ARG A CA 1
ATOM 653 C C . ARG A 1 82 ? 13.926 -6.107 -4.331 1.00 95.75 82 ARG A C 1
ATOM 655 O O . ARG A 1 82 ? 14.886 -5.421 -4.002 1.00 95.75 82 ARG A O 1
ATOM 662 N N . VAL A 1 83 ? 12.652 -5.762 -4.140 1.00 95.81 83 VAL A N 1
ATOM 663 C CA . VAL A 1 83 ? 12.237 -4.561 -3.397 1.00 95.81 83 VAL A CA 1
ATOM 664 C C . VAL A 1 83 ? 12.764 -4.637 -1.965 1.00 95.81 83 VAL A C 1
ATOM 666 O O . VAL A 1 83 ? 13.505 -3.751 -1.554 1.00 95.81 83 VAL A O 1
ATOM 669 N N . ASP A 1 84 ? 12.512 -5.758 -1.286 1.00 94.88 84 ASP A N 1
ATOM 670 C CA . ASP A 1 84 ? 12.970 -6.045 0.078 1.00 94.88 84 ASP A CA 1
ATOM 671 C C . ASP A 1 84 ? 14.475 -5.809 0.257 1.00 94.88 84 ASP A C 1
ATOM 673 O O . ASP A 1 84 ? 14.921 -5.123 1.168 1.00 94.88 84 ASP A O 1
ATOM 677 N N . ARG A 1 85 ? 15.280 -6.339 -0.670 1.00 94.44 85 ARG A N 1
ATOM 678 C CA . ARG A 1 85 ? 16.744 -6.287 -0.573 1.00 94.44 85 ARG A CA 1
ATOM 679 C C . ARG A 1 85 ? 17.377 -4.987 -1.055 1.00 94.44 85 ARG A C 1
ATOM 681 O O . ARG A 1 85 ? 18.534 -4.745 -0.722 1.00 94.44 85 ARG A O 1
ATOM 688 N N . LYS A 1 86 ? 16.712 -4.232 -1.935 1.00 95.38 86 LYS A N 1
ATOM 689 C CA . LYS A 1 86 ? 17.298 -3.039 -2.578 1.00 95.38 86 LYS A CA 1
ATOM 690 C C . LYS A 1 86 ? 16.736 -1.724 -2.063 1.00 95.38 86 LYS A C 1
ATOM 692 O O . LYS A 1 86 ? 17.438 -0.724 -2.151 1.00 95.38 86 LYS A O 1
ATOM 697 N N . VAL A 1 87 ? 15.483 -1.724 -1.622 1.00 95.38 87 VAL A N 1
ATOM 698 C CA . VAL A 1 87 ? 14.775 -0.531 -1.149 1.00 95.38 87 VAL A CA 1
ATOM 699 C C . VAL A 1 87 ? 14.610 -0.597 0.362 1.00 95.38 87 VAL A C 1
ATOM 701 O O . VAL A 1 87 ? 14.907 0.387 1.026 1.00 95.38 87 VAL A O 1
ATOM 704 N N . GLY A 1 88 ? 14.205 -1.755 0.883 1.00 93.69 88 GLY A N 1
ATOM 705 C CA . GLY A 1 88 ? 14.057 -1.990 2.314 1.00 93.69 88 GLY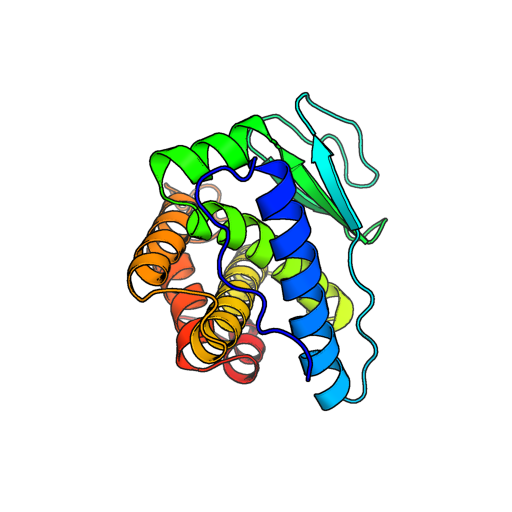 A CA 1
ATOM 706 C C . GLY A 1 88 ? 12.908 -2.942 2.630 1.00 93.69 88 GLY A C 1
ATOM 707 O O . GLY A 1 88 ? 12.129 -3.322 1.746 1.00 93.69 88 GLY A O 1
ATOM 708 N N . ASP A 1 89 ? 12.817 -3.381 3.879 1.00 92.69 89 ASP A N 1
ATOM 709 C CA . ASP A 1 89 ? 11.849 -4.398 4.270 1.00 92.69 89 ASP A CA 1
ATOM 710 C C . ASP A 1 89 ? 10.416 -3.871 4.285 1.00 92.69 89 ASP A C 1
ATOM 712 O O . ASP A 1 89 ? 9.496 -4.558 3.818 1.00 92.69 89 ASP A O 1
ATOM 716 N N . PHE A 1 90 ? 10.216 -2.637 4.735 1.00 96.12 90 PHE A N 1
ATOM 717 C CA . PHE A 1 90 ? 8.907 -2.018 4.720 1.00 96.12 90 PHE A CA 1
ATOM 718 C C . PHE A 1 90 ? 8.491 -1.593 3.311 1.00 96.12 90 PHE A C 1
ATOM 720 O O . PHE A 1 90 ? 7.297 -1.584 3.000 1.00 96.12 90 PHE A O 1
ATOM 727 N N . ALA A 1 91 ? 9.434 -1.352 2.398 1.00 96.75 91 ALA A N 1
ATOM 728 C CA . ALA A 1 91 ? 9.110 -1.161 0.983 1.00 96.75 91 ALA A CA 1
ATOM 729 C C . ALA A 1 91 ? 8.395 -2.388 0.381 1.00 96.75 91 ALA A C 1
ATOM 731 O O . ALA A 1 91 ? 7.400 -2.238 -0.333 1.00 96.75 91 ALA A O 1
ATOM 732 N N . ALA A 1 92 ? 8.829 -3.609 0.709 1.00 95.81 92 ALA A N 1
ATOM 733 C CA . ALA A 1 92 ? 8.156 -4.832 0.261 1.00 95.81 92 ALA A CA 1
ATOM 734 C C . ALA A 1 92 ? 6.743 -4.973 0.855 1.00 95.81 92 ALA A C 1
ATOM 736 O O . ALA A 1 92 ? 5.810 -5.393 0.165 1.00 95.81 92 ALA A O 1
ATOM 737 N N . VAL A 1 93 ? 6.566 -4.582 2.120 1.00 97.69 93 VAL A N 1
ATOM 738 C CA . VAL A 1 93 ? 5.248 -4.528 2.771 1.00 97.69 93 VAL A CA 1
ATOM 739 C C . VAL A 1 93 ? 4.362 -3.446 2.149 1.00 97.69 93 VAL A C 1
ATOM 741 O O . VAL A 1 93 ? 3.163 -3.660 1.994 1.00 97.69 93 VAL A O 1
ATOM 744 N N . THR A 1 94 ? 4.938 -2.323 1.720 1.00 98.31 94 THR A N 1
ATOM 745 C CA . THR A 1 94 ? 4.218 -1.223 1.064 1.00 98.31 94 THR A CA 1
ATOM 746 C C . THR A 1 94 ? 3.603 -1.668 -0.262 1.00 98.31 94 THR A C 1
ATOM 748 O O . THR A 1 94 ? 2.450 -1.337 -0.524 1.00 98.31 94 THR A O 1
ATOM 751 N N . VAL A 1 95 ? 4.304 -2.497 -1.050 1.00 98.06 95 VAL A N 1
ATOM 752 C CA . VAL A 1 95 ? 3.733 -3.136 -2.255 1.00 98.06 95 VAL A CA 1
ATOM 753 C C . VAL A 1 95 ? 2.485 -3.944 -1.897 1.00 98.06 95 VAL A C 1
ATOM 755 O O . VAL A 1 95 ? 1.447 -3.797 -2.527 1.00 98.06 95 VAL A O 1
ATOM 758 N N . MET A 1 96 ? 2.548 -4.773 -0.852 1.00 98.19 96 MET A N 1
ATOM 759 C CA . MET A 1 96 ? 1.380 -5.537 -0.407 1.00 98.19 96 MET A CA 1
ATOM 760 C C . MET A 1 96 ? 0.249 -4.620 0.080 1.00 98.19 96 MET A C 1
ATOM 762 O O . MET A 1 96 ? -0.909 -4.852 -0.255 1.00 98.19 96 MET A O 1
ATOM 766 N N . ALA A 1 97 ? 0.567 -3.593 0.870 1.00 98.62 97 ALA A N 1
ATOM 767 C CA . ALA A 1 97 ? -0.410 -2.659 1.423 1.00 98.62 97 ALA A CA 1
ATOM 768 C C . ALA A 1 97 ? -1.142 -1.857 0.331 1.00 98.62 97 ALA A C 1
ATOM 770 O O . ALA A 1 97 ? -2.334 -1.589 0.479 1.00 98.62 97 ALA A O 1
ATOM 771 N N . HIS A 1 98 ? -0.465 -1.545 -0.776 1.00 98.31 98 HIS A N 1
ATOM 772 C CA . HIS A 1 98 ? -1.081 -0.967 -1.969 1.00 98.31 98 HIS A CA 1
ATOM 773 C C . HIS A 1 98 ? -2.153 -1.903 -2.556 1.00 98.31 98 HIS A C 1
ATOM 775 O O . HIS A 1 98 ? -3.298 -1.492 -2.736 1.00 98.31 98 HIS A O 1
ATOM 781 N N . GLU A 1 99 ? -1.855 -3.194 -2.731 1.00 98.19 99 GLU A N 1
ATOM 782 C CA . GLU A 1 99 ? -2.847 -4.164 -3.230 1.00 98.19 99 GLU A CA 1
ATOM 783 C C . GLU A 1 99 ? -4.041 -4.341 -2.280 1.00 98.19 99 GLU A C 1
ATOM 785 O O . GLU A 1 99 ? -5.182 -4.557 -2.702 1.00 98.19 99 GLU A O 1
ATOM 790 N N . TYR A 1 100 ? -3.807 -4.207 -0.973 1.00 98.69 100 TYR A N 1
ATOM 791 C CA . TYR A 1 100 ? -4.890 -4.104 0.003 1.00 98.69 100 TYR A CA 1
ATOM 792 C C . TYR A 1 100 ? -5.744 -2.850 -0.209 1.00 98.69 100 TYR A C 1
ATOM 794 O O . TYR A 1 100 ? -6.959 -2.920 -0.031 1.00 98.69 100 TYR A O 1
ATOM 802 N N . GLY A 1 101 ? -5.153 -1.735 -0.637 1.00 98.00 101 GLY A N 1
ATOM 803 C CA . GLY A 1 101 ? -5.869 -0.531 -1.055 1.00 98.00 101 GLY A CA 1
ATOM 804 C C . GLY A 1 101 ? -6.912 -0.812 -2.140 1.00 98.00 101 GLY A C 1
ATOM 805 O O . GLY A 1 101 ? -8.064 -0.394 -2.002 1.00 98.00 101 GLY A O 1
ATOM 806 N N . HIS A 1 102 ? -6.584 -1.624 -3.146 1.00 96.88 102 HIS A N 1
ATOM 807 C CA . HIS A 1 102 ? -7.568 -2.062 -4.143 1.00 96.88 102 HIS A CA 1
ATOM 808 C C . HIS A 1 102 ? -8.675 -2.950 -3.557 1.00 96.88 102 HIS A C 1
ATOM 810 O O . HIS A 1 102 ? -9.853 -2.815 -3.909 1.00 96.88 102 HIS A O 1
ATOM 816 N N . ALA A 1 103 ? -8.343 -3.826 -2.607 1.00 97.62 103 ALA A N 1
ATOM 817 C CA . ALA A 1 103 ? -9.349 -4.607 -1.889 1.00 97.62 103 ALA A CA 1
ATOM 818 C C . ALA A 1 103 ? -10.288 -3.714 -1.048 1.00 97.62 103 ALA A C 1
ATOM 820 O O . ALA A 1 103 ? -11.495 -3.975 -0.965 1.00 97.62 103 ALA A O 1
ATOM 821 N N . VAL A 1 104 ? -9.772 -2.623 -0.473 1.00 97.56 104 VAL A N 1
ATOM 822 C CA . VAL A 1 104 ? -10.561 -1.605 0.238 1.00 97.56 104 VAL A CA 1
ATOM 823 C C . VAL A 1 104 ? -11.499 -0.884 -0.721 1.00 97.56 104 VAL A C 1
ATOM 825 O O . VAL A 1 104 ? -12.698 -0.816 -0.450 1.00 97.56 104 VAL A O 1
ATOM 828 N N . GLN A 1 105 ? -11.004 -0.434 -1.876 1.00 95.38 105 GLN A N 1
ATOM 829 C CA . GLN A 1 105 ? -11.830 0.181 -2.921 1.00 95.38 105 GLN A CA 1
ATOM 830 C C . GLN A 1 105 ? -12.987 -0.724 -3.336 1.00 95.38 105 GLN A C 1
ATOM 832 O O . GLN A 1 105 ? -14.145 -0.294 -3.395 1.00 95.38 105 GLN A O 1
ATOM 837 N N . ARG A 1 106 ? -12.688 -2.008 -3.569 1.00 94.44 106 ARG A N 1
ATOM 838 C CA . ARG A 1 106 ? -13.683 -3.021 -3.921 1.00 94.44 106 ARG A CA 1
ATOM 839 C C . ARG A 1 106 ? -14.732 -3.200 -2.825 1.00 94.44 106 ARG A C 1
ATOM 841 O O . ARG A 1 106 ? -15.918 -3.271 -3.145 1.00 94.44 106 ARG A O 1
ATOM 848 N N . SER A 1 107 ? -14.303 -3.264 -1.566 1.00 95.19 107 SER A N 1
ATOM 849 C CA . SER A 1 107 ? -15.170 -3.495 -0.402 1.00 95.19 107 SER A CA 1
ATOM 850 C C . SER A 1 107 ? -16.033 -2.280 -0.044 1.00 95.19 107 SER A C 1
ATOM 852 O O . SER A 1 107 ? -17.139 -2.423 0.480 1.00 95.19 107 SER A O 1
ATOM 854 N N . LEU A 1 108 ? -15.555 -1.072 -0.346 1.00 93.56 108 LEU A N 1
ATOM 855 C CA . LEU A 1 108 ? -16.322 0.165 -0.197 1.00 93.56 108 LEU A CA 1
ATOM 856 C C . LEU A 1 108 ? -17.246 0.430 -1.394 1.00 93.56 108 LEU A C 1
ATOM 858 O O . LEU A 1 108 ? -18.229 1.152 -1.240 1.00 93.56 108 LEU A O 1
ATOM 862 N N . GLY A 1 109 ? -16.972 -0.184 -2.549 1.00 91.00 109 GLY A N 1
ATOM 863 C CA . GLY A 1 109 ? -17.708 0.049 -3.793 1.00 91.00 109 GLY A CA 1
ATOM 864 C C . GLY A 1 109 ? -17.303 1.345 -4.498 1.00 91.00 109 GLY A C 1
ATOM 865 O O . GLY A 1 109 ? -18.125 1.930 -5.195 1.00 91.00 109 GLY A O 1
ATOM 866 N N . ILE A 1 110 ? -16.061 1.798 -4.296 1.00 87.62 110 ILE A N 1
ATOM 867 C CA . ILE A 1 110 ? -15.547 3.086 -4.793 1.00 87.62 110 ILE A CA 1
ATOM 868 C C . ILE A 1 110 ? -14.480 2.945 -5.885 1.00 87.62 110 ILE A C 1
ATOM 870 O O . ILE A 1 110 ? -13.888 3.942 -6.261 1.00 87.62 110 ILE A O 1
ATOM 874 N N . SER A 1 111 ? -14.217 1.737 -6.392 1.00 79.19 111 SER A N 1
ATOM 875 C CA . SER A 1 111 ? -13.266 1.567 -7.501 1.00 79.19 111 SER A CA 1
ATOM 876 C C . SER A 1 111 ? -13.766 2.257 -8.775 1.00 79.19 111 SER A C 1
ATOM 878 O O . SER A 1 111 ? -14.920 2.090 -9.182 1.00 79.19 111 SER A O 1
ATOM 880 N N . TYR A 1 112 ? -12.862 2.982 -9.425 1.00 66.69 112 TYR A N 1
ATOM 881 C CA . TYR A 1 112 ? -13.056 3.722 -10.665 1.00 66.69 112 TYR A CA 1
ATOM 882 C C . TYR A 1 112 ? -12.444 3.021 -11.884 1.00 66.69 112 TYR A C 1
ATOM 884 O O . TYR A 1 112 ? -12.245 3.683 -12.905 1.00 66.69 112 TYR A O 1
ATOM 892 N N . ALA A 1 113 ? -12.207 1.704 -11.820 1.00 60.16 113 ALA A N 1
ATOM 893 C CA . ALA A 1 113 ? -11.393 0.906 -12.752 1.00 60.16 113 ALA A CA 1
ATOM 894 C C . ALA A 1 113 ? -11.718 1.050 -14.256 1.00 60.16 113 ALA A C 1
ATOM 896 O O . ALA A 1 113 ? -10.928 0.640 -15.098 1.00 60.16 113 ALA A O 1
ATOM 897 N N . ASN A 1 114 ? -12.857 1.648 -14.618 1.00 56.53 114 ASN A N 1
ATOM 898 C CA . ASN A 1 114 ? -13.270 1.884 -16.005 1.00 56.53 114 ASN A CA 1
ATOM 899 C C . ASN A 1 114 ? -13.273 3.365 -16.430 1.00 56.53 114 ASN A C 1
ATOM 901 O O . ASN A 1 114 ? -13.617 3.666 -17.571 1.00 56.53 114 ASN A O 1
ATOM 905 N N . ARG A 1 115 ? -12.957 4.301 -15.528 1.00 57.91 115 ARG A N 1
ATOM 906 C CA . ARG A 1 115 ? -13.081 5.748 -15.769 1.00 57.91 115 ARG A CA 1
ATOM 907 C C . ARG A 1 115 ? -11.839 6.546 -15.373 1.00 57.91 115 ARG A C 1
ATOM 909 O O . ARG A 1 115 ? -11.536 7.520 -16.053 1.00 57.91 115 ARG A O 1
ATOM 916 N N . TYR A 1 116 ? -11.132 6.135 -14.318 1.00 65.88 116 TYR A N 1
ATOM 917 C CA . TYR A 1 116 ? -10.045 6.908 -13.707 1.00 65.88 116 TYR A CA 1
ATOM 918 C C . TYR A 1 116 ? -8.942 5.986 -13.144 1.00 65.88 116 TYR A C 1
ATOM 920 O O . TYR A 1 116 ? -8.819 5.858 -11.927 1.00 65.88 116 TYR A O 1
ATOM 928 N N . PRO A 1 117 ? -8.159 5.305 -14.008 1.00 78.31 117 PRO A N 1
ATOM 929 C CA . PRO A 1 117 ? -7.178 4.303 -13.572 1.00 78.31 117 PRO A CA 1
ATOM 930 C C . PRO A 1 117 ? -6.101 4.889 -12.646 1.00 78.31 117 PRO A C 1
ATOM 932 O O . PRO A 1 117 ? -5.806 4.310 -11.608 1.00 78.31 117 PRO A O 1
ATOM 935 N N . VAL A 1 118 ? -5.607 6.094 -12.942 1.00 87.25 118 VAL A N 1
ATOM 936 C CA . VAL A 1 118 ? -4.615 6.776 -12.094 1.00 87.25 118 VAL A CA 1
ATOM 937 C C . VAL A 1 118 ? -5.172 7.089 -10.708 1.00 87.25 118 VAL A C 1
ATOM 939 O O . VAL A 1 118 ? -4.486 6.931 -9.709 1.00 87.25 118 VAL A O 1
ATOM 942 N N . GLN A 1 119 ? -6.421 7.535 -10.614 1.00 87.69 119 GLN A N 1
ATOM 943 C CA . GLN A 1 119 ? -7.030 7.871 -9.330 1.00 87.69 119 GLN A CA 1
ATOM 944 C C . GLN A 1 119 ? -7.206 6.633 -8.444 1.00 87.69 119 GLN A C 1
ATOM 946 O O . GLN A 1 119 ? -7.031 6.743 -7.231 1.00 87.69 119 GLN A O 1
ATOM 951 N N . ASP A 1 120 ? -7.516 5.474 -9.035 1.00 89.88 120 ASP A N 1
ATOM 952 C CA . ASP A 1 120 ? -7.570 4.203 -8.306 1.00 89.88 120 ASP A CA 1
ATOM 953 C C . ASP A 1 120 ? -6.196 3.846 -7.723 1.00 89.88 120 ASP A C 1
ATOM 955 O O . ASP A 1 120 ? -6.098 3.524 -6.540 1.00 89.88 120 ASP A O 1
ATOM 959 N N . GLU A 1 121 ? -5.136 3.975 -8.516 1.00 92.44 121 GLU A N 1
ATOM 960 C CA . GLU A 1 121 ? -3.753 3.703 -8.104 1.00 92.44 121 GLU A CA 1
ATOM 961 C C . GLU A 1 121 ? -3.283 4.646 -6.988 1.00 92.44 121 GLU A C 1
ATOM 963 O O . GLU A 1 121 ? -2.786 4.207 -5.948 1.00 92.44 121 GLU A O 1
ATOM 968 N N . LEU A 1 122 ? -3.522 5.951 -7.140 1.00 93.88 122 LEU A N 1
ATOM 969 C CA . LEU A 1 122 ? -3.166 6.938 -6.120 1.00 93.88 122 LEU A CA 1
ATOM 970 C C . LEU A 1 122 ? -3.970 6.732 -4.831 1.00 93.88 122 LEU A C 1
ATOM 972 O O . LEU A 1 122 ? -3.435 6.834 -3.727 1.00 93.88 122 LEU A O 1
ATOM 976 N N . GLN A 1 123 ? -5.255 6.396 -4.927 1.00 95.06 123 GLN A N 1
ATOM 977 C CA . GLN A 1 123 ? -6.041 6.093 -3.736 1.00 95.06 123 GLN A CA 1
ATOM 978 C C . GLN A 1 123 ? -5.562 4.798 -3.051 1.00 95.06 123 GLN A C 1
ATOM 980 O O . GLN A 1 123 ? -5.568 4.739 -1.818 1.00 95.06 123 GLN A O 1
ATOM 985 N N . ALA A 1 124 ? -5.092 3.800 -3.802 1.00 96.38 124 ALA A N 1
ATOM 986 C CA . ALA A 1 124 ? -4.470 2.604 -3.241 1.00 96.38 124 ALA A CA 1
ATOM 987 C C . ALA A 1 124 ? -3.147 2.923 -2.515 1.00 96.38 124 ALA A C 1
ATOM 989 O O . ALA A 1 124 ? -2.957 2.472 -1.382 1.00 96.38 124 ALA A O 1
ATOM 990 N N . ASP A 1 125 ? -2.295 3.791 -3.075 1.00 97.56 125 ASP A N 1
ATOM 991 C CA . ASP A 1 125 ? -1.110 4.318 -2.376 1.00 97.56 125 ASP A CA 1
ATOM 992 C C . ASP A 1 125 ? -1.489 5.067 -1.091 1.00 97.56 125 ASP A C 1
ATOM 994 O O . ASP A 1 125 ? -0.863 4.884 -0.044 1.00 97.56 125 ASP A O 1
ATOM 998 N N . CYS A 1 126 ? -2.554 5.873 -1.129 1.00 97.69 126 CYS A N 1
ATOM 999 C CA . CYS A 1 126 ? -3.068 6.547 0.059 1.00 97.69 126 CYS A CA 1
ATOM 1000 C C . CYS A 1 126 ? -3.484 5.539 1.135 1.00 97.69 126 CYS A C 1
ATOM 1002 O O . CYS A 1 126 ? -3.079 5.665 2.291 1.00 97.69 126 CYS A O 1
ATOM 1004 N N . PHE A 1 127 ? -4.222 4.487 0.778 1.00 98.44 127 PHE A N 1
ATOM 1005 C CA . PHE A 1 127 ? -4.581 3.430 1.724 1.00 98.44 127 PHE A CA 1
ATOM 1006 C C . PHE A 1 127 ? -3.363 2.660 2.264 1.00 98.44 127 PHE A C 1
ATOM 1008 O O . PHE A 1 127 ? -3.363 2.300 3.444 1.00 98.44 127 PHE A O 1
ATOM 1015 N N . ALA A 1 128 ? -2.295 2.489 1.480 1.00 98.69 128 ALA A N 1
ATOM 1016 C CA . ALA A 1 128 ? -1.026 1.969 1.994 1.00 98.69 128 ALA A CA 1
ATOM 1017 C C . ALA A 1 128 ? -0.417 2.899 3.063 1.00 98.69 128 ALA A C 1
ATOM 1019 O O . ALA A 1 128 ? 0.053 2.434 4.104 1.00 98.69 128 ALA A O 1
ATOM 1020 N N . GLY A 1 129 ? -0.509 4.217 2.866 1.00 98.56 129 GLY A N 1
ATOM 1021 C CA . GLY A 1 129 ? -0.133 5.218 3.866 1.00 98.56 129 GLY A CA 1
ATOM 1022 C C . GLY A 1 129 ? -0.955 5.132 5.156 1.00 98.56 129 GLY A C 1
ATOM 1023 O O . GLY A 1 129 ? -0.407 5.264 6.250 1.00 98.56 129 GLY A O 1
ATOM 1024 N N . VAL A 1 130 ? -2.260 4.852 5.060 1.00 98.75 130 VAL A N 1
ATOM 1025 C CA . VAL A 1 130 ? -3.132 4.643 6.234 1.00 98.75 130 VAL A CA 1
ATOM 1026 C C . VAL A 1 130 ? -2.652 3.461 7.073 1.00 98.75 130 VAL A C 1
ATOM 1028 O O . VAL A 1 130 ? -2.602 3.560 8.300 1.00 98.75 130 VAL A O 1
ATOM 1031 N N . TYR A 1 131 ? -2.263 2.363 6.424 1.00 98.81 131 TYR A N 1
ATOM 1032 C CA . TYR A 1 131 ? -1.660 1.231 7.119 1.00 98.81 131 TYR A CA 1
ATOM 1033 C C . TYR A 1 131 ? -0.332 1.621 7.782 1.00 98.81 131 TYR A C 1
ATOM 1035 O O . TYR A 1 131 ? -0.150 1.345 8.966 1.00 98.81 131 TYR A O 1
ATOM 1043 N N . ALA A 1 132 ? 0.554 2.330 7.074 1.00 98.69 132 ALA A N 1
ATOM 1044 C CA . ALA A 1 132 ? 1.817 2.802 7.643 1.00 98.69 132 ALA A CA 1
ATOM 1045 C C . ALA A 1 132 ? 1.602 3.682 8.890 1.00 98.69 132 ALA A C 1
ATOM 1047 O O . ALA A 1 132 ? 2.327 3.552 9.874 1.00 98.69 132 ALA A O 1
ATOM 1048 N N . LYS A 1 133 ? 0.565 4.530 8.893 1.00 98.56 133 LYS A N 1
ATOM 1049 C CA . LYS A 1 133 ? 0.184 5.347 10.055 1.00 98.56 133 LYS A CA 1
ATOM 1050 C C . LYS A 1 133 ? -0.204 4.487 11.260 1.00 98.56 133 LYS A C 1
ATOM 1052 O O . LYS A 1 133 ? 0.276 4.732 12.364 1.00 98.56 133 LYS A O 1
ATOM 1057 N N . ASP A 1 134 ? -1.081 3.502 11.058 1.00 98.56 134 ASP A N 1
ATOM 1058 C CA . ASP A 1 134 ? -1.535 2.591 12.119 1.00 98.56 134 ASP A CA 1
ATOM 1059 C C . ASP A 1 134 ? -0.387 1.712 12.641 1.00 98.56 134 ASP A C 1
ATOM 1061 O O . ASP A 1 134 ? -0.243 1.548 13.851 1.00 98.56 134 ASP A O 1
ATOM 1065 N N . ALA A 1 135 ? 0.461 1.192 11.752 1.00 98.19 135 ALA A N 1
ATOM 1066 C CA . ALA A 1 135 ? 1.612 0.372 12.112 1.00 98.19 135 ALA A CA 1
ATOM 1067 C C . ALA A 1 135 ? 2.666 1.173 12.904 1.00 98.19 135 ALA A C 1
ATOM 1069 O O . ALA A 1 135 ? 3.101 0.717 13.962 1.00 98.19 135 ALA A O 1
ATOM 1070 N N . MET A 1 136 ? 2.992 2.398 12.471 1.00 97.75 136 MET A N 1
ATOM 1071 C CA . MET A 1 136 ? 3.857 3.331 13.210 1.00 97.75 136 MET A CA 1
ATOM 1072 C C . MET A 1 136 ? 3.297 3.631 14.608 1.00 97.75 136 MET A C 1
ATOM 1074 O O . MET A 1 136 ? 4.008 3.525 15.604 1.00 97.75 136 MET A O 1
ATOM 1078 N N . ALA A 1 137 ? 1.999 3.936 14.716 1.00 97.81 137 ALA A N 1
ATOM 1079 C CA . ALA A 1 137 ? 1.358 4.225 16.002 1.00 97.81 137 ALA A CA 1
ATOM 1080 C C . ALA A 1 137 ? 1.358 3.027 16.972 1.00 97.81 137 ALA A C 1
ATOM 1082 O O . ALA A 1 137 ? 1.302 3.215 18.187 1.00 97.81 137 ALA A O 1
ATOM 1083 N N . ARG A 1 138 ? 1.426 1.797 16.446 1.00 97.00 138 ARG A N 1
ATOM 1084 C CA . ARG A 1 138 ? 1.537 0.556 17.227 1.00 97.00 138 ARG A CA 1
ATOM 1085 C C . ARG A 1 138 ? 2.983 0.124 17.496 1.00 97.00 138 ARG A C 1
ATOM 1087 O O . ARG A 1 138 ? 3.172 -0.925 18.107 1.00 97.00 138 ARG A O 1
ATOM 1094 N N . GLY A 1 139 ? 3.979 0.901 17.062 1.00 96.06 139 GLY A N 1
ATOM 1095 C CA . GLY A 1 139 ? 5.398 0.570 17.223 1.00 96.06 139 GLY A CA 1
ATOM 1096 C C . GLY A 1 139 ? 5.846 -0.625 16.378 1.00 96.06 139 GLY A C 1
ATOM 1097 O O . GLY A 1 139 ? 6.755 -1.348 16.775 1.00 96.06 139 GLY A O 1
ATOM 1098 N N . LEU A 1 140 ? 5.170 -0.875 15.251 1.00 94.81 140 LEU A N 1
ATOM 1099 C CA . LEU A 1 140 ? 5.575 -1.896 14.282 1.00 94.81 140 LEU A CA 1
ATOM 1100 C C . LEU A 1 140 ? 6.546 -1.374 13.223 1.00 94.81 140 LEU A C 1
ATOM 1102 O O . LEU A 1 140 ? 7.076 -2.182 12.467 1.00 94.81 140 LEU A O 1
ATOM 1106 N N . LEU A 1 141 ? 6.712 -0.055 13.138 1.00 95.38 141 LEU A N 1
ATOM 1107 C CA . LEU A 1 141 ? 7.598 0.613 12.195 1.00 95.38 141 LEU A CA 1
ATOM 1108 C C . LEU A 1 141 ? 8.509 1.577 12.937 1.00 95.38 141 LEU A C 1
ATOM 1110 O O . LEU A 1 141 ? 8.084 2.205 13.911 1.00 95.38 141 LEU A O 1
ATOM 1114 N N . ASP A 1 142 ? 9.705 1.747 12.396 1.00 94.44 142 ASP A N 1
ATOM 1115 C CA . ASP A 1 142 ? 10.651 2.777 12.787 1.00 94.44 142 ASP A CA 1
ATOM 1116 C C . ASP A 1 142 ? 10.592 3.956 11.806 1.00 94.44 142 ASP A C 1
ATOM 1118 O O . ASP A 1 142 ? 10.114 3.861 10.673 1.00 94.44 142 ASP A O 1
ATOM 1122 N N . ALA A 1 143 ? 11.099 5.121 12.221 1.00 92.56 143 ALA A N 1
ATOM 1123 C CA . ALA A 1 143 ? 11.072 6.327 11.387 1.00 92.56 143 ALA A CA 1
ATOM 1124 C C . ALA A 1 143 ? 11.806 6.156 10.038 1.00 92.56 143 ALA A C 1
ATOM 1126 O O . ALA A 1 143 ? 11.497 6.878 9.087 1.00 92.56 143 ALA A O 1
ATOM 1127 N N . SER A 1 144 ? 12.753 5.212 9.953 1.00 94.12 144 SER A N 1
ATOM 1128 C CA . SER A 1 144 ? 13.469 4.837 8.726 1.00 94.12 144 SER A CA 1
ATOM 1129 C C . SER A 1 144 ? 12.581 4.184 7.671 1.00 94.12 144 SER A C 1
ATOM 1131 O O . SER A 1 144 ? 12.869 4.332 6.485 1.00 94.12 144 SER A O 1
ATOM 1133 N N . ASP A 1 145 ? 11.478 3.554 8.071 1.00 97.31 145 ASP A N 1
ATOM 1134 C CA . ASP A 1 145 ? 10.625 2.765 7.177 1.00 97.31 145 ASP A CA 1
ATOM 1135 C C . ASP A 1 145 ? 9.792 3.663 6.250 1.00 97.31 145 ASP A C 1
ATOM 1137 O O . ASP A 1 145 ? 9.484 3.325 5.106 1.00 97.31 145 ASP A O 1
ATOM 1141 N N . ILE A 1 146 ? 9.447 4.869 6.708 1.00 97.38 146 ILE A N 1
ATOM 1142 C CA . ILE A 1 146 ? 8.647 5.824 5.928 1.00 97.38 146 ILE A CA 1
ATOM 1143 C C . ILE A 1 146 ? 9.392 6.313 4.671 1.00 97.38 146 ILE A C 1
ATOM 1145 O O . ILE A 1 146 ? 8.776 6.363 3.596 1.00 97.38 146 ILE A O 1
ATOM 1149 N N . PRO A 1 147 ? 10.694 6.656 4.737 1.00 97.56 147 PRO A N 1
ATOM 1150 C CA . PRO A 1 147 ? 11.531 6.816 3.554 1.00 97.56 147 PRO A CA 1
ATOM 1151 C C . PRO A 1 147 ? 11.510 5.622 2.590 1.00 97.56 147 PRO A C 1
ATOM 1153 O O . PRO A 1 147 ? 11.405 5.852 1.387 1.00 97.56 147 PRO A O 1
ATOM 1156 N N . GLU A 1 148 ? 11.549 4.376 3.074 1.00 97.00 148 GLU A N 1
ATOM 1157 C CA . GLU A 1 148 ? 11.514 3.179 2.214 1.00 97.00 148 GLU A CA 1
ATOM 1158 C C . GLU A 1 148 ? 10.190 3.064 1.451 1.00 97.00 148 GLU A C 1
ATOM 1160 O O . GLU A 1 148 ? 10.175 2.886 0.230 1.00 97.00 148 GLU A O 1
ATOM 1165 N N . ALA A 1 149 ? 9.067 3.241 2.151 1.00 96.75 149 ALA A N 1
ATOM 1166 C CA . ALA A 1 149 ? 7.737 3.241 1.549 1.00 96.75 149 ALA A CA 1
ATOM 1167 C C . ALA A 1 149 ? 7.565 4.371 0.527 1.00 96.75 149 ALA A C 1
ATOM 1169 O O . ALA A 1 149 ? 6.992 4.180 -0.550 1.00 96.75 149 ALA A O 1
ATOM 1170 N N . THR A 1 150 ? 8.111 5.550 0.834 1.00 96.88 150 THR A N 1
ATOM 1171 C CA . THR A 1 150 ? 8.109 6.694 -0.082 1.00 96.88 150 THR A CA 1
ATOM 1172 C C . THR A 1 150 ? 8.955 6.401 -1.323 1.00 96.88 150 THR A C 1
ATOM 1174 O O . THR A 1 150 ? 8.515 6.676 -2.438 1.00 96.88 150 THR A O 1
ATOM 1177 N N . ALA A 1 151 ? 10.138 5.801 -1.161 1.00 96.50 151 ALA A N 1
ATOM 1178 C CA . ALA A 1 151 ? 11.005 5.413 -2.271 1.00 96.50 151 ALA A CA 1
ATOM 1179 C C . ALA A 1 151 ? 10.357 4.343 -3.164 1.00 96.50 151 ALA A C 1
ATOM 1181 O O . ALA A 1 151 ? 10.453 4.419 -4.390 1.00 96.50 151 ALA A O 1
ATOM 1182 N N . GLN A 1 152 ? 9.643 3.382 -2.573 1.00 95.75 152 GLN A N 1
ATOM 1183 C CA . GLN A 1 152 ? 8.872 2.397 -3.329 1.00 95.75 152 GLN A CA 1
ATOM 1184 C C . GLN A 1 152 ? 7.688 3.026 -4.073 1.00 95.75 152 GLN A C 1
ATOM 1186 O O . GLN A 1 152 ? 7.436 2.694 -5.233 1.00 95.75 152 GLN A O 1
ATOM 1191 N N . SER A 1 153 ? 6.987 3.967 -3.438 1.00 94.44 153 SER A N 1
ATOM 1192 C CA . SER A 1 153 ? 5.886 4.699 -4.074 1.00 94.44 153 SER A CA 1
ATOM 1193 C C . SER A 1 153 ? 6.385 5.522 -5.265 1.00 94.44 153 SER A C 1
ATOM 1195 O O . SER A 1 153 ? 5.773 5.500 -6.331 1.00 94.44 153 SER A O 1
ATOM 1197 N N . TYR A 1 154 ? 7.538 6.181 -5.109 1.00 94.00 154 TYR A N 1
ATOM 1198 C CA . TYR A 1 154 ? 8.200 6.937 -6.170 1.00 94.00 154 TYR A CA 1
ATOM 1199 C C . TYR A 1 154 ? 8.615 6.034 -7.341 1.00 94.00 154 TYR A C 1
ATOM 1201 O O . TYR A 1 154 ? 8.332 6.342 -8.496 1.00 94.00 154 TYR A O 1
ATOM 1209 N N . SER A 1 155 ? 9.254 4.894 -7.055 1.00 91.25 155 SER A N 1
ATOM 1210 C CA . SER A 1 155 ? 9.788 3.996 -8.089 1.00 91.25 155 SER A CA 1
ATOM 1211 C C . SER A 1 155 ? 8.716 3.293 -8.926 1.00 91.25 155 SER A C 1
ATOM 1213 O O . SER A 1 155 ? 9.019 2.847 -10.031 1.00 91.25 155 SER A O 1
ATOM 1215 N N . SER A 1 156 ? 7.480 3.219 -8.423 1.00 87.31 156 SER A N 1
ATOM 1216 C CA . SER A 1 156 ? 6.346 2.637 -9.156 1.00 87.31 156 SER A CA 1
ATOM 1217 C C . SER A 1 156 ? 5.518 3.689 -9.913 1.00 87.31 156 SER A C 1
ATOM 1219 O O . SER A 1 156 ? 4.453 3.373 -10.430 1.00 87.31 156 SER A O 1
ATOM 1221 N N . GLY A 1 157 ? 5.988 4.942 -9.980 1.00 82.50 157 GLY A N 1
ATOM 1222 C CA . GLY A 1 157 ? 5.410 5.980 -10.837 1.00 82.50 157 GLY A CA 1
ATOM 1223 C C . GLY A 1 157 ? 5.769 5.802 -12.312 1.00 82.50 157 GLY A C 1
ATOM 1224 O O . GLY A 1 157 ? 6.851 5.322 -12.655 1.00 82.50 157 GLY A O 1
ATOM 1225 N N . ASP A 1 158 ? 4.878 6.236 -13.202 1.00 78.62 158 ASP A N 1
ATOM 1226 C CA . ASP A 1 158 ? 5.104 6.171 -14.644 1.00 78.62 158 ASP A CA 1
ATOM 1227 C C . ASP A 1 158 ? 6.210 7.156 -15.067 1.00 78.62 158 ASP A C 1
ATOM 1229 O O . ASP A 1 158 ? 6.128 8.361 -14.826 1.00 78.62 158 ASP A O 1
ATOM 1233 N N . SER A 1 159 ? 7.243 6.655 -15.755 1.00 62.22 159 SER A N 1
ATOM 1234 C CA . SER A 1 159 ? 8.387 7.459 -16.225 1.00 62.22 159 SER A CA 1
ATOM 1235 C C . SER A 1 159 ? 8.046 8.419 -17.368 1.00 62.22 159 SER A C 1
ATOM 1237 O O . SER A 1 159 ? 8.801 9.348 -17.653 1.00 62.22 159 SER A O 1
ATOM 1239 N N . THR A 1 160 ? 6.915 8.203 -18.043 1.00 53.75 160 THR A N 1
ATOM 1240 C CA . THR A 1 160 ? 6.392 9.096 -19.079 1.00 53.75 160 THR A CA 1
ATOM 1241 C C . THR A 1 160 ? 4.868 9.114 -19.026 1.00 53.75 160 THR A C 1
ATOM 1243 O O . THR A 1 160 ? 4.228 8.074 -18.883 1.00 53.75 160 THR A O 1
ATOM 1246 N N . PHE A 1 161 ? 4.273 10.286 -19.253 1.00 51.47 161 PHE A N 1
ATOM 1247 C CA . PHE A 1 161 ? 2.819 10.484 -19.347 1.00 51.47 161 PHE A CA 1
ATOM 1248 C C . PHE A 1 161 ? 2.135 9.622 -20.433 1.00 51.47 161 PHE A C 1
ATOM 1250 O O . PHE A 1 161 ? 0.916 9.558 -20.510 1.00 51.47 161 PHE A O 1
ATOM 1257 N N . ARG A 1 162 ? 2.905 8.951 -21.302 1.00 46.03 162 ARG A N 1
ATOM 1258 C CA . ARG A 1 162 ? 2.396 8.233 -22.478 1.00 46.03 162 ARG A CA 1
ATOM 1259 C C . ARG A 1 162 ? 1.498 7.038 -22.149 1.00 46.03 162 ARG A C 1
ATOM 1261 O O . ARG A 1 162 ? 0.671 6.695 -22.986 1.00 46.03 162 ARG A O 1
ATOM 1268 N N . TRP A 1 163 ? 1.670 6.423 -20.979 1.00 55.84 163 TRP A N 1
ATOM 1269 C CA . TRP A 1 163 ? 0.830 5.308 -20.527 1.00 55.84 163 TRP A CA 1
ATOM 1270 C C . TRP A 1 163 ? -0.179 5.740 -19.460 1.00 55.84 163 TRP A C 1
ATOM 1272 O O . TRP A 1 163 ? -1.302 5.247 -19.495 1.00 55.84 163 TRP A O 1
ATOM 1282 N N . ASN A 1 164 ? 0.209 6.683 -18.584 1.00 66.25 164 ASN A N 1
ATOM 1283 C CA . ASN A 1 164 ? -0.595 7.265 -17.498 1.00 66.25 164 ASN A CA 1
ATOM 1284 C C . ASN A 1 164 ? -1.548 6.246 -16.850 1.00 66.25 164 ASN A C 1
ATOM 1286 O O . ASN A 1 164 ? -2.758 6.465 -16.775 1.00 66.25 164 ASN A O 1
ATOM 1290 N N . ALA A 1 165 ? -0.988 5.101 -16.466 1.00 73.94 165 ALA A N 1
ATOM 1291 C CA . ALA A 1 165 ? -1.709 4.000 -15.851 1.00 73.94 165 ALA A CA 1
ATOM 1292 C C . ALA A 1 165 ? -1.670 4.125 -14.323 1.00 73.94 165 ALA A C 1
ATOM 1294 O O . ALA A 1 165 ? -2.697 3.910 -13.689 1.00 73.94 165 ALA A O 1
ATOM 1295 N N . HIS A 1 166 ? -0.531 4.557 -13.762 1.00 79.56 166 HIS A N 1
ATOM 1296 C CA . HIS A 1 166 ? -0.283 4.608 -12.314 1.00 79.56 166 HIS A CA 1
ATOM 1297 C C . HIS A 1 166 ? -0.189 6.035 -11.748 1.00 79.56 166 HIS A C 1
ATOM 1299 O O . HIS A 1 166 ? -0.347 6.238 -10.546 1.00 79.56 166 HIS A O 1
ATOM 1305 N N . GLY A 1 167 ? 0.063 7.032 -12.603 1.00 85.44 167 GLY A N 1
ATOM 1306 C CA . GLY A 1 167 ? 0.360 8.413 -12.201 1.00 85.44 167 GLY A CA 1
ATOM 1307 C C . GLY A 1 167 ? 1.861 8.688 -12.077 1.00 85.44 167 GLY A C 1
ATOM 1308 O O . GLY A 1 167 ? 2.690 7.781 -12.183 1.00 85.44 167 GLY A O 1
ATOM 1309 N N . THR A 1 168 ? 2.238 9.955 -11.887 1.00 90.44 168 THR A N 1
ATOM 1310 C CA . THR A 1 168 ? 3.654 10.334 -11.751 1.00 90.44 168 THR A CA 1
ATOM 1311 C C . THR A 1 168 ? 4.228 9.878 -10.413 1.00 90.44 168 THR A C 1
ATOM 1313 O O . THR A 1 168 ? 3.505 9.673 -9.434 1.00 90.44 168 THR A O 1
ATOM 1316 N N . ALA A 1 169 ? 5.552 9.766 -10.341 1.00 91.44 169 ALA A N 1
ATOM 1317 C CA . ALA A 1 169 ? 6.252 9.406 -9.113 1.00 91.44 169 ALA A CA 1
ATOM 1318 C C . ALA A 1 169 ? 5.915 10.358 -7.944 1.00 91.44 169 ALA A C 1
ATOM 1320 O O . ALA A 1 169 ? 5.691 9.922 -6.814 1.00 91.44 169 ALA A O 1
ATOM 1321 N N . GLU A 1 170 ? 5.795 11.659 -8.221 1.00 91.56 170 GLU A N 1
ATOM 1322 C CA . GLU A 1 170 ? 5.424 12.686 -7.244 1.00 91.56 170 GLU A CA 1
ATOM 1323 C C . GLU A 1 170 ? 3.977 12.533 -6.769 1.00 91.56 170 GLU A C 1
ATOM 1325 O O . GLU A 1 170 ? 3.701 12.708 -5.579 1.00 91.56 170 GLU A O 1
ATOM 1330 N N . GLN A 1 171 ? 3.053 12.184 -7.671 1.00 92.19 171 GLN A N 1
ATOM 1331 C CA . GLN A 1 171 ? 1.658 11.929 -7.315 1.00 92.19 171 GLN A CA 1
ATOM 1332 C C . GLN A 1 171 ? 1.553 10.734 -6.367 1.00 92.19 171 GLN A C 1
ATOM 1334 O O . GLN A 1 171 ? 0.932 10.856 -5.311 1.00 92.19 171 GLN A O 1
ATOM 1339 N N . ARG A 1 172 ? 2.223 9.621 -6.685 1.00 94.69 172 ARG A N 1
ATOM 1340 C CA . ARG A 1 172 ? 2.219 8.404 -5.855 1.00 94.69 172 ARG A CA 1
ATOM 1341 C C . ARG A 1 172 ? 2.785 8.659 -4.457 1.00 94.69 172 ARG A C 1
ATOM 1343 O O . ARG A 1 172 ? 2.166 8.311 -3.452 1.00 94.69 172 ARG A O 1
ATOM 1350 N N . VAL A 1 173 ? 3.910 9.376 -4.364 1.00 95.88 173 VAL A N 1
ATOM 1351 C CA . VAL A 1 173 ? 4.478 9.814 -3.072 1.00 95.88 173 VAL A CA 1
ATOM 1352 C C . VAL A 1 173 ? 3.512 10.710 -2.298 1.00 95.88 173 VAL A C 1
ATOM 1354 O O . VAL A 1 173 ? 3.343 10.544 -1.087 1.00 95.88 173 VAL A O 1
ATOM 1357 N N . THR A 1 174 ? 2.881 11.666 -2.979 1.00 95.31 174 THR A N 1
ATOM 1358 C CA . THR A 1 174 ? 1.920 12.587 -2.361 1.00 95.31 174 THR A CA 1
ATOM 1359 C C . THR A 1 174 ? 0.718 11.828 -1.809 1.00 95.31 174 THR A C 1
ATOM 1361 O O . THR A 1 174 ? 0.296 12.087 -0.682 1.00 95.31 174 THR A O 1
ATOM 1364 N N . ALA A 1 175 ? 0.201 10.858 -2.560 1.00 95.81 175 ALA A N 1
ATOM 1365 C CA . ALA A 1 175 ? -0.926 10.039 -2.150 1.00 95.81 175 ALA A CA 1
ATOM 1366 C C . ALA A 1 175 ? -0.596 9.181 -0.923 1.00 95.81 175 ALA A C 1
ATOM 1368 O O . ALA A 1 175 ? -1.307 9.260 0.080 1.00 95.81 175 ALA A O 1
ATOM 1369 N N . PHE A 1 176 ? 0.532 8.463 -0.943 1.00 97.75 176 PHE A N 1
ATOM 1370 C CA . PHE A 1 176 ? 1.011 7.713 0.221 1.00 97.75 176 PHE A CA 1
ATOM 1371 C C . PHE A 1 176 ? 1.137 8.608 1.462 1.00 97.75 176 PHE A C 1
ATOM 1373 O O . PHE A 1 176 ? 0.612 8.294 2.535 1.00 97.75 176 PHE A O 1
ATOM 1380 N N . ARG A 1 177 ? 1.780 9.774 1.319 1.00 97.56 177 ARG A N 1
ATOM 1381 C CA . ARG A 1 177 ? 1.947 10.732 2.422 1.00 97.56 177 ARG A CA 1
ATOM 1382 C C . ARG A 1 177 ? 0.620 11.264 2.945 1.00 97.56 177 ARG A C 1
ATOM 1384 O O . ARG A 1 177 ? 0.504 11.462 4.152 1.00 97.56 177 ARG A O 1
ATOM 1391 N N . LEU A 1 178 ? -0.374 11.479 2.086 1.00 96.81 178 LEU A N 1
ATOM 1392 C CA . LEU A 1 178 ? -1.701 11.908 2.518 1.00 96.81 178 LEU A CA 1
ATOM 1393 C C . LEU A 1 178 ? -2.315 10.889 3.482 1.00 96.81 178 LEU A C 1
ATOM 1395 O O . LEU A 1 178 ? -2.748 11.267 4.569 1.00 96.81 178 LEU A O 1
ATOM 1399 N N . GLY A 1 179 ? -2.293 9.604 3.131 1.00 97.81 179 GLY A N 1
ATOM 1400 C CA . GLY A 1 179 ? -2.799 8.547 4.004 1.00 97.81 179 GLY A CA 1
ATOM 1401 C C . GLY A 1 179 ? -2.002 8.418 5.298 1.00 97.81 179 GLY A C 1
ATOM 1402 O O . GLY A 1 179 ? -2.588 8.325 6.378 1.00 97.81 179 GLY A O 1
ATOM 1403 N N . TYR A 1 180 ? -0.673 8.503 5.209 1.00 98.50 180 TYR A N 1
ATOM 1404 C CA . TYR A 1 180 ? 0.204 8.453 6.379 1.00 98.50 180 TYR A CA 1
ATOM 1405 C C . TYR A 1 180 ? -0.052 9.612 7.356 1.00 98.50 180 TYR A C 1
ATOM 1407 O O . TYR A 1 180 ? -0.182 9.420 8.566 1.00 98.50 180 TYR A O 1
ATOM 1415 N N . LEU A 1 181 ? -0.187 10.834 6.842 1.00 97.44 181 LEU A N 1
ATOM 1416 C CA . LEU A 1 181 ? -0.342 12.030 7.667 1.00 97.44 181 LEU A CA 1
ATOM 1417 C C . LEU A 1 181 ? -1.787 12.231 8.133 1.00 97.44 181 LEU A C 1
ATOM 1419 O O . LEU A 1 181 ? -2.015 12.540 9.302 1.00 97.44 181 LEU A O 1
ATOM 1423 N N . GLN A 1 182 ? -2.774 12.011 7.264 1.00 96.94 182 GLN A N 1
ATOM 1424 C CA . GLN A 1 182 ? -4.171 12.405 7.490 1.00 96.94 182 GLN A CA 1
ATOM 1425 C C . GLN A 1 182 ? -5.132 11.224 7.687 1.00 96.94 182 GLN A C 1
ATOM 1427 O O . GLN A 1 182 ? -6.228 11.407 8.212 1.00 96.94 182 GLN A O 1
ATOM 1432 N N . GLY A 1 183 ? -4.706 9.994 7.393 1.00 96.62 183 GLY A N 1
ATOM 1433 C CA . GLY A 1 183 ? -5.483 8.785 7.659 1.00 96.62 183 GLY A CA 1
ATOM 1434 C C . GLY A 1 183 ? -6.627 8.533 6.671 1.00 96.62 183 GLY A C 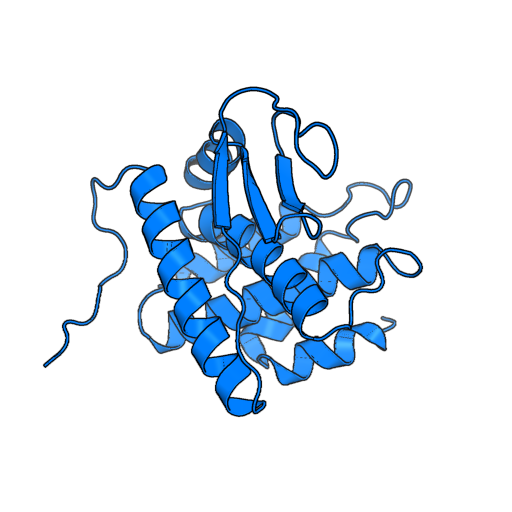1
ATOM 1435 O O . GLY A 1 183 ? -6.740 9.160 5.619 1.00 96.62 183 GLY A O 1
ATOM 1436 N N . PHE A 1 184 ? -7.480 7.570 7.029 1.00 96.44 184 PHE A N 1
ATOM 1437 C CA . PHE A 1 184 ? -8.481 6.963 6.144 1.00 96.44 184 PHE A CA 1
ATOM 1438 C C . PHE A 1 184 ? -9.426 7.966 5.470 1.00 96.44 184 PHE A C 1
ATOM 1440 O O . PHE A 1 184 ? -9.653 7.876 4.264 1.00 96.44 184 PHE A O 1
ATOM 1447 N N . GLN A 1 185 ? -9.942 8.946 6.219 1.00 94.31 185 GLN A N 1
ATOM 1448 C CA . GLN A 1 185 ? -10.937 9.884 5.695 1.00 94.31 185 GLN A CA 1
ATOM 1449 C C . GLN A 1 185 ? -10.390 10.745 4.546 1.00 94.31 185 GLN A C 1
ATOM 1451 O O . GLN A 1 185 ? -11.120 11.025 3.598 1.00 94.31 185 GLN A O 1
ATOM 1456 N N . ALA A 1 186 ? -9.106 11.115 4.592 1.00 93.94 186 ALA A N 1
ATOM 1457 C CA . ALA A 1 186 ? -8.465 11.895 3.535 1.00 93.94 186 ALA A CA 1
ATOM 1458 C C . ALA A 1 186 ? -8.318 11.102 2.224 1.00 93.94 186 ALA A C 1
ATOM 1460 O O . ALA A 1 186 ? -8.413 11.666 1.133 1.00 93.94 186 ALA A O 1
ATOM 1461 N N . CYS A 1 187 ? -8.155 9.779 2.307 1.00 94.38 187 CYS A N 1
ATOM 1462 C CA . CYS A 1 187 ? -8.080 8.923 1.122 1.00 94.38 187 CYS A CA 1
ATOM 1463 C C . CYS A 1 187 ? -9.432 8.775 0.404 1.00 94.38 187 CYS A C 1
ATOM 1465 O O . CYS A 1 187 ? -9.466 8.556 -0.807 1.00 94.38 187 CYS A O 1
ATOM 1467 N N . LEU A 1 188 ? -10.559 8.942 1.107 1.00 90.19 188 LEU A N 1
ATOM 1468 C CA . LEU A 1 188 ? -11.887 8.880 0.482 1.00 90.19 188 LEU A CA 1
ATOM 1469 C C . LEU A 1 188 ? -12.147 10.060 -0.464 1.00 90.19 188 LEU A C 1
ATOM 1471 O O . LEU A 1 188 ? -12.842 9.901 -1.463 1.00 90.19 188 LEU A O 1
ATOM 1475 N N . SER A 1 189 ? -11.554 11.225 -0.192 1.00 78.12 189 SER A N 1
ATOM 1476 C CA . SER A 1 189 ? -11.685 12.422 -1.033 1.00 78.12 189 SER A CA 1
ATOM 1477 C C . SER A 1 189 ? -10.762 12.440 -2.257 1.00 78.12 189 SER A C 1
ATOM 1479 O O . SER A 1 189 ? -10.850 13.357 -3.073 1.00 78.12 189 SER A O 1
ATOM 1481 N N . TYR A 1 190 ? -9.892 11.438 -2.427 1.00 69.12 190 TYR A N 1
ATOM 1482 C CA . TYR A 1 190 ? -8.936 11.411 -3.543 1.00 69.12 190 TYR A CA 1
ATOM 1483 C C . TYR A 1 190 ? -9.626 11.343 -4.916 1.00 69.12 190 TYR A C 1
ATOM 1485 O O . TYR A 1 190 ? -9.127 11.884 -5.896 1.00 69.12 190 TYR A O 1
ATOM 1493 N N . ALA A 1 191 ? -10.829 10.768 -4.974 1.00 55.66 191 ALA A N 1
ATOM 1494 C CA . ALA A 1 191 ? -11.657 10.692 -6.177 1.00 55.66 191 ALA A CA 1
ATOM 1495 C C . ALA A 1 191 ? -12.072 12.054 -6.759 1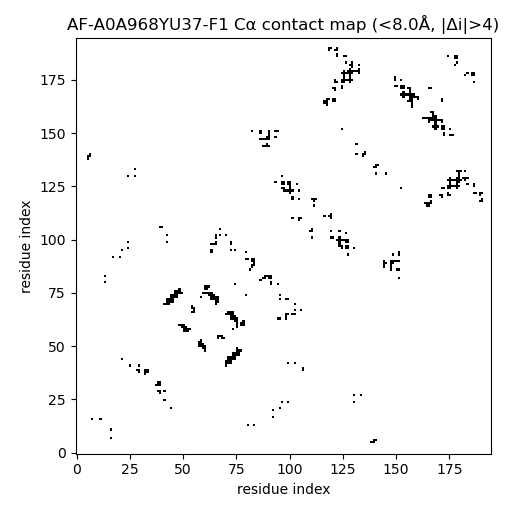.00 55.66 191 ALA A C 1
ATOM 1497 O O . ALA A 1 191 ? -12.427 12.149 -7.932 1.00 55.66 191 ALA A O 1
ATOM 1498 N N . THR A 1 192 ? -12.055 13.102 -5.934 1.00 54.22 192 THR A N 1
ATOM 1499 C CA . THR A 1 192 ? -12.386 14.478 -6.331 1.00 54.22 192 THR A CA 1
ATOM 1500 C C . THR A 1 192 ? -11.153 15.367 -6.453 1.00 54.22 192 THR A C 1
ATOM 1502 O O . THR A 1 192 ? -11.284 16.548 -6.761 1.00 54.22 192 THR A O 1
ATOM 1505 N N . TRP A 1 193 ? -9.961 14.826 -6.191 1.00 44.12 193 TRP A N 1
ATOM 1506 C CA . TRP A 1 193 ? -8.724 15.588 -6.228 1.00 44.12 193 TRP A CA 1
ATOM 1507 C C . TRP A 1 193 ? -8.268 15.762 -7.681 1.00 44.12 193 TRP A C 1
ATOM 1509 O O . TRP A 1 193 ? -7.926 14.799 -8.369 1.00 44.12 193 TRP A O 1
ATOM 1519 N N . GLN A 1 194 ? -8.295 17.006 -8.153 1.00 44.56 194 GLN A N 1
ATOM 1520 C CA . GLN A 1 194 ? -7.526 17.445 -9.311 1.00 44.56 194 GLN A CA 1
ATOM 1521 C C . GLN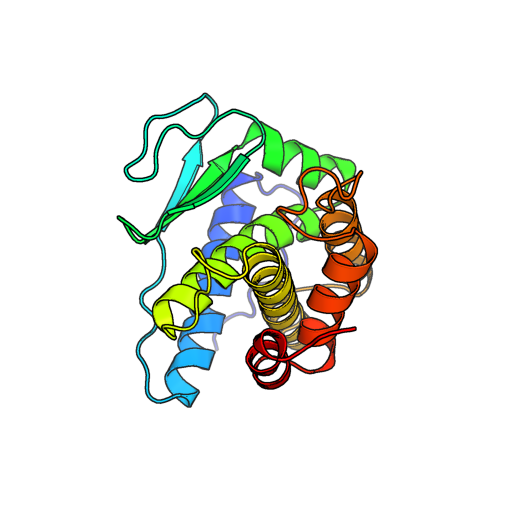 A 1 194 ? -6.414 18.354 -8.770 1.00 44.56 194 GLN A C 1
ATOM 1523 O O . GLN A 1 194 ? -6.746 19.235 -7.973 1.00 44.56 194 GLN A O 1
ATOM 1528 N N . PRO A 1 195 ? -5.135 18.101 -9.106 1.00 47.91 195 PRO A N 1
ATOM 1529 C CA . PRO A 1 195 ? -4.029 18.944 -8.660 1.00 47.91 195 PRO A CA 1
ATOM 1530 C C . PRO A 1 195 ? -4.189 20.405 -9.088 1.00 47.91 195 PRO A C 1
ATOM 1532 O O . PRO A 1 195 ? -4.764 20.645 -10.176 1.00 47.91 195 PRO A O 1
#

Sequence (195 aa):
MLAASTVPAIGQTLYQKLIFASRDINTMWARQFNTLGRIWIAPQTYVYINRIPTPCGFMGNGNAQYCPRNNTIYLNHPFVNRVDRKVGDFAAVTVMAHEYGHAVQRSLGISYANRYPVQDELQADCFAGVYAKDAMARGLLDASDIPEATAQSYSSGDSTFRWNAHGTAEQRVTAFRLGYLQGFQACLSYATWQP